Protein AF-A0A392ME37-F1 (afdb_monomer)

pLDDT: mean 72.3, std 19.97, range [30.05, 94.56]

Nearest PDB structures (foldseek):
  7mq9-assembly1_LR  TM=8.705E-01  e=2.240E-09  Homo sapiens
  7y5k-assembly1_B  TM=8.403E-01  e=1.908E-09  Homo sapiens
  8adl-assembly1_L  TM=7.642E-01  e=7.154E-07  Saccharomyces cerevisiae
  8adl-assembly1_N  TM=7.385E-01  e=1.097E-06  Saccharomyces cerevisiae
  8ove-assembly1_A7  TM=4.610E-01  e=9.533E-10  Trypanosoma brucei brucei

Sequence (223 aa):
YCAFTVLYFRVWKGAGLCTHILEGHSDGVTSVSVFNPEGVETVTVATASKDRTLRLWKINPEEATDHPARVRAYKILRGHKSSVQSVAAQTNGEMVCSGSWDCTINLWRINDTNAENDFVSKKRKVEGQVEDSQLEGEAFTTLVGHSQCVSSVIWPQRESIYSASWDHSIRKWDVENGKNVSDIVSQQITTIFFSIIEIVCYWSLEFVVKLSCDIILVGALLC

InterPro domains:
  IPR001680 WD40 repeat [PF00400] (17-57)
  IPR001680 WD40 repeat [PF00400] (75-108)
  IPR001680 WD40 repeat [PF00400] (141-174)
  IPR001680 WD40 repeat [PS50082] (22-67)
  IPR001680 WD40 repeat [PS50082] (77-118)
  IPR001680 WD40 repeat [PS50082] (143-183)
  IPR001680 WD40 repeat [SM00320] (15-58)
  IPR001680 WD40 repeat [SM00320] (70-109)
  IPR001680 WD40 repeat [SM00320] (136-174)
  IPR015943 WD40/YVTN repeat-like-containing domain superfamily [G3DSA:2.130.10.10] (8-197)
  IPR020472 PAC1/LIS1-like, WD-40 repeat [PR00320] (45-59)
  IPR020472 PAC1/LIS1-like, WD-40 repeat [PR00320] (96-110)
  IPR020472 PAC1/LIS1-like, WD-40 repeat [PR00320] (161-175)
  IPR036322 WD40-repeat-containing domain superfamily [SSF50978] (10-186)

Organism: NCBI:txid97028

Mean predicted aligned error: 11.92 Å

Radius of gyration: 18.53 Å; Cα contacts (8 Å, |Δi|>4): 520; chains: 1; bounding box: 38×54×47 Å

Structure (mmCIF, N/CA/C/O backbone):
data_AF-A0A392ME37-F1
#
_entry.id   AF-A0A392ME37-F1
#
loop_
_atom_site.group_PDB
_atom_site.id
_atom_site.type_symbol
_atom_site.label_atom_id
_atom_site.label_alt_id
_atom_site.label_comp_id
_atom_site.label_asym_id
_atom_site.label_entity_id
_atom_site.label_seq_id
_atom_site.pdbx_PDB_ins_code
_atom_site.Cartn_x
_atom_site.Cartn_y
_atom_site.Cartn_z
_atom_site.occupancy
_atom_site.B_iso_or_equiv
_atom_site.auth_seq_id
_atom_site.auth_comp_id
_atom_site.auth_asym_id
_atom_site.auth_atom_id
_atom_site.pdbx_PDB_model_num
ATOM 1 N N . TYR A 1 1 ? -17.266 10.646 -23.845 1.00 37.41 1 TYR A N 1
ATOM 2 C CA . TYR A 1 1 ? -16.166 9.922 -24.507 1.00 37.41 1 TYR A CA 1
ATOM 3 C C . TYR A 1 1 ? -14.987 10.863 -24.687 1.00 37.41 1 TYR A C 1
ATOM 5 O O . TYR A 1 1 ? -14.950 11.561 -25.685 1.00 37.41 1 TYR A O 1
ATOM 13 N N . CYS A 1 2 ? -14.097 10.961 -23.700 1.00 31.39 2 CYS A N 1
ATOM 14 C CA . CYS A 1 2 ? -12.704 11.389 -23.881 1.00 31.39 2 CYS A CA 1
ATOM 15 C C . CYS A 1 2 ? -12.026 11.411 -22.515 1.00 31.39 2 CYS A C 1
ATOM 17 O O . CYS A 1 2 ? -12.357 12.254 -21.692 1.00 31.39 2 CYS A O 1
ATOM 19 N N . ALA A 1 3 ? -11.132 10.454 -22.300 1.00 30.05 3 ALA A N 1
ATOM 20 C CA . ALA A 1 3 ? -9.857 10.596 -21.607 1.00 30.05 3 ALA A CA 1
ATOM 21 C C . ALA A 1 3 ? -9.385 9.169 -21.330 1.00 30.05 3 ALA A C 1
ATOM 23 O O . ALA A 1 3 ? -9.848 8.509 -20.404 1.00 30.05 3 ALA A O 1
ATOM 24 N N . PHE A 1 4 ? -8.480 8.666 -22.167 1.00 36.47 4 PHE A N 1
ATOM 25 C CA . PHE A 1 4 ? -7.553 7.644 -21.702 1.00 36.47 4 PHE A CA 1
ATOM 26 C C . PHE A 1 4 ? -6.661 8.342 -20.677 1.00 36.47 4 PHE A C 1
ATOM 28 O O . PHE A 1 4 ? -5.607 8.869 -21.024 1.00 36.47 4 PHE A O 1
ATOM 35 N N . THR A 1 5 ? -7.136 8.464 -19.440 1.00 43.94 5 THR A N 1
ATOM 36 C CA . THR A 1 5 ? -6.335 9.006 -18.349 1.00 43.94 5 THR A CA 1
ATOM 37 C C . THR A 1 5 ? -5.309 7.935 -18.020 1.00 43.94 5 THR A C 1
ATOM 39 O O . THR A 1 5 ? -5.577 7.007 -17.261 1.00 43.94 5 THR A O 1
ATOM 42 N N . VAL A 1 6 ? -4.155 7.983 -18.685 1.00 46.19 6 VAL A N 1
ATOM 43 C CA . VAL A 1 6 ? -3.046 7.098 -18.344 1.00 46.19 6 VAL A CA 1
ATOM 44 C C . VAL A 1 6 ? -2.489 7.615 -17.023 1.00 46.19 6 VAL A C 1
ATOM 46 O O . VAL A 1 6 ? -1.799 8.628 -16.972 1.00 46.19 6 VAL A O 1
ATOM 49 N N . LEU A 1 7 ? -2.872 6.951 -15.940 1.00 66.06 7 LEU A N 1
ATOM 50 C CA . LEU A 1 7 ? -2.465 7.270 -14.579 1.00 66.06 7 LEU A CA 1
ATOM 51 C C . LEU A 1 7 ? -1.138 6.572 -14.306 1.00 66.06 7 LEU A C 1
ATOM 53 O O . LEU A 1 7 ? -1.086 5.475 -13.748 1.00 66.06 7 LEU A O 1
ATOM 57 N N . TYR A 1 8 ? -0.068 7.177 -14.815 1.00 72.31 8 TYR A N 1
ATOM 58 C CA . TYR A 1 8 ? 1.292 6.697 -14.629 1.00 72.31 8 TYR A CA 1
ATOM 59 C C . TYR A 1 8 ? 2.004 7.449 -13.506 1.00 72.31 8 TYR A C 1
ATOM 61 O O . TYR A 1 8 ? 1.765 8.636 -13.279 1.00 72.31 8 TYR A O 1
ATOM 69 N N . PHE A 1 9 ? 2.942 6.777 -12.846 1.00 78.81 9 PHE A N 1
ATOM 70 C CA . PHE A 1 9 ? 3.915 7.433 -11.971 1.00 78.81 9 PHE A CA 1
ATOM 71 C C . PHE A 1 9 ? 5.243 7.571 -12.661 1.00 78.81 9 PHE A C 1
ATOM 73 O O . PHE A 1 9 ? 5.563 6.791 -13.557 1.00 78.81 9 PHE A O 1
ATOM 80 N N . ARG A 1 10 ? 6.041 8.520 -12.186 1.00 84.50 10 ARG A N 1
ATOM 81 C CA . ARG A 1 10 ? 7.401 8.708 -12.668 1.00 84.50 10 ARG A CA 1
ATOM 82 C C . ARG A 1 10 ? 8.377 8.670 -11.510 1.00 84.50 10 ARG A C 1
ATOM 84 O O . ARG A 1 10 ? 8.216 9.395 -10.529 1.00 84.50 10 ARG A O 1
ATOM 91 N N . VAL A 1 11 ? 9.398 7.839 -11.654 1.00 83.56 11 VAL A N 1
ATOM 92 C CA . VAL A 1 11 ? 10.591 7.870 -10.810 1.00 83.56 11 VAL A CA 1
ATOM 93 C C . VAL A 1 11 ? 11.614 8.759 -11.488 1.00 83.56 11 VAL A C 1
ATOM 95 O O . VAL A 1 11 ? 11.861 8.631 -12.689 1.00 83.56 11 VAL A O 1
ATOM 98 N N . TRP A 1 12 ? 12.211 9.646 -10.707 1.00 82.19 12 TRP A N 1
ATOM 99 C CA . TRP A 1 12 ? 13.207 10.599 -11.162 1.00 82.19 12 TRP A CA 1
ATOM 100 C C . TRP A 1 12 ? 14.496 10.430 -10.373 1.00 82.19 12 TRP A C 1
ATOM 102 O O . TRP A 1 12 ? 14.461 10.279 -9.152 1.00 82.19 12 TRP A O 1
ATOM 112 N N . LYS A 1 13 ? 15.624 10.495 -11.077 1.00 79.44 13 LYS A N 1
ATOM 113 C CA . LYS A 1 13 ? 16.975 10.572 -10.526 1.00 79.44 13 LYS A CA 1
ATOM 114 C C . LYS A 1 13 ? 17.544 11.963 -10.806 1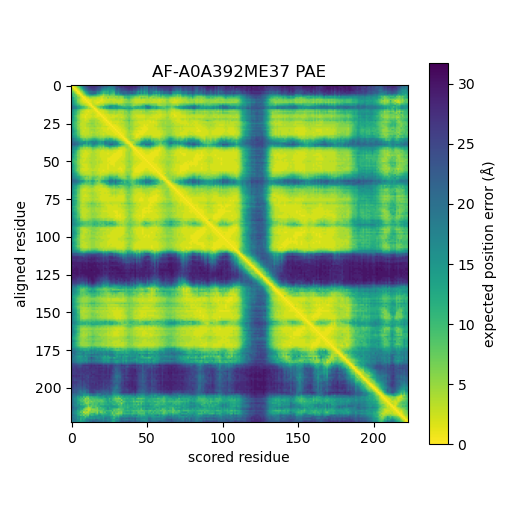.00 79.44 13 LYS A C 1
ATOM 116 O O . LYS A 1 13 ? 17.543 12.436 -11.945 1.00 79.44 13 LYS A O 1
ATOM 121 N N . GLY A 1 14 ? 18.024 12.629 -9.764 1.00 74.88 14 GLY A N 1
ATOM 122 C CA . GLY A 1 14 ? 18.433 14.026 -9.806 1.00 74.88 14 GLY A CA 1
ATOM 123 C C . GLY A 1 14 ? 17.311 14.957 -10.284 1.00 74.88 14 GLY A C 1
ATOM 124 O O . GLY A 1 14 ? 16.129 14.623 -10.254 1.00 74.88 14 GLY A O 1
ATOM 125 N N . ALA A 1 15 ? 17.693 16.141 -10.757 1.00 69.88 15 ALA A N 1
ATOM 126 C CA . ALA A 1 15 ? 16.760 17.205 -11.132 1.00 69.88 15 ALA A CA 1
ATOM 127 C C . ALA A 1 15 ? 16.126 17.056 -12.533 1.00 69.88 15 ALA A C 1
ATOM 129 O O . ALA A 1 15 ? 15.539 18.016 -13.027 1.00 69.88 15 ALA A O 1
ATOM 130 N N . GLY A 1 16 ? 16.242 15.904 -13.206 1.00 74.31 16 GLY A N 1
ATOM 131 C CA . GLY A 1 16 ? 15.712 15.819 -14.573 1.00 74.31 16 GLY A CA 1
ATOM 132 C C . GLY A 1 16 ? 15.740 14.479 -15.295 1.00 74.31 16 GLY A C 1
ATOM 133 O O . GLY A 1 16 ? 15.230 14.421 -16.411 1.00 74.31 16 GLY A O 1
ATOM 134 N N . LEU A 1 17 ? 16.282 13.404 -14.713 1.00 83.25 17 LEU A N 1
ATOM 135 C CA . LEU A 1 17 ? 16.289 12.105 -15.387 1.00 83.25 17 LEU A CA 1
ATOM 136 C C . LEU A 1 17 ? 15.107 11.258 -14.916 1.00 83.25 17 LEU A C 1
ATOM 138 O O . LEU A 1 17 ? 15.145 10.688 -13.828 1.00 83.25 17 LEU A O 1
ATOM 142 N N . CYS A 1 18 ? 14.056 11.160 -15.731 1.00 84.81 18 CYS A N 1
ATOM 143 C CA . CYS A 1 18 ? 12.990 10.190 -15.491 1.00 84.81 18 CYS A CA 1
ATOM 144 C C . CYS A 1 18 ? 13.511 8.789 -15.828 1.00 84.81 18 CYS A C 1
ATOM 146 O O . CYS A 1 18 ? 13.770 8.494 -16.992 1.00 84.81 18 CYS A O 1
ATOM 148 N N . THR A 1 19 ? 13.682 7.944 -14.811 1.00 85.12 19 THR A N 1
ATOM 149 C CA . THR A 1 19 ? 14.254 6.600 -14.970 1.00 85.12 19 THR A CA 1
ATOM 150 C C . THR A 1 19 ? 13.185 5.544 -15.197 1.00 85.12 19 THR A C 1
ATOM 152 O O . THR A 1 19 ? 13.391 4.635 -15.991 1.00 85.12 19 THR A O 1
ATOM 155 N N . HIS A 1 20 ? 12.029 5.667 -14.538 1.00 86.81 20 HIS A N 1
ATOM 156 C CA . HIS A 1 20 ? 10.963 4.671 -14.626 1.00 86.81 20 HIS A CA 1
ATOM 157 C C . HIS A 1 20 ? 9.588 5.317 -14.740 1.00 86.81 20 HIS A C 1
ATOM 159 O O . HIS A 1 20 ? 9.303 6.325 -14.091 1.00 86.81 20 HIS A O 1
ATOM 165 N N . ILE A 1 21 ? 8.718 4.682 -15.522 1.00 88.38 21 ILE A N 1
ATOM 166 C CA . ILE A 1 21 ? 7.294 4.982 -15.615 1.00 88.38 21 ILE A CA 1
ATOM 167 C C . ILE A 1 21 ? 6.520 3.766 -15.103 1.00 88.38 21 ILE A C 1
ATOM 169 O O . ILE A 1 21 ? 6.619 2.682 -15.671 1.00 88.38 21 ILE A O 1
ATOM 173 N N . LEU A 1 22 ? 5.745 3.935 -14.036 1.00 87.88 22 LEU A N 1
ATOM 174 C CA . LEU A 1 22 ? 4.932 2.861 -13.465 1.00 87.88 22 LEU A CA 1
ATOM 175 C C . LEU A 1 22 ? 3.519 2.989 -14.016 1.00 87.88 22 LEU A C 1
ATOM 177 O O . LEU A 1 22 ? 2.832 3.971 -13.736 1.00 87.88 22 LEU A O 1
ATOM 181 N N . GLU A 1 23 ? 3.081 1.999 -14.783 1.00 86.19 23 GLU A N 1
ATOM 182 C CA . GLU A 1 23 ? 1.770 2.000 -15.430 1.00 86.19 23 GLU A CA 1
ATOM 183 C C . GLU A 1 23 ? 0.923 0.820 -14.977 1.00 86.19 23 GLU A C 1
ATOM 185 O O . GLU A 1 23 ? 1.384 -0.322 -14.911 1.00 86.19 23 GLU A O 1
ATOM 190 N N . GLY A 1 24 ? -0.355 1.086 -14.701 1.00 84.69 24 GLY A N 1
ATOM 191 C CA . GLY A 1 24 ? -1.326 0.011 -14.542 1.00 84.69 24 GLY A CA 1
ATOM 192 C C . GLY A 1 24 ? -2.578 0.348 -13.747 1.00 84.69 24 GLY A C 1
ATOM 193 O O . GLY A 1 24 ? -3.585 -0.322 -13.968 1.00 84.69 24 GLY A O 1
ATOM 194 N N . HIS A 1 25 ? -2.549 1.333 -12.842 1.00 86.88 25 HIS A N 1
ATOM 195 C CA . HIS A 1 25 ? -3.764 1.748 -12.133 1.00 86.88 25 HIS A CA 1
ATOM 196 C C . HIS A 1 25 ? -4.816 2.263 -13.117 1.00 86.88 25 HIS A C 1
ATOM 198 O O . HIS A 1 25 ? -4.488 2.950 -14.084 1.00 86.88 25 HIS A O 1
ATOM 204 N N . SER A 1 26 ? -6.077 1.905 -12.877 1.00 87.75 26 SER A N 1
ATOM 205 C CA . SER A 1 26 ? -7.192 2.330 -13.732 1.00 87.75 26 SER A CA 1
ATOM 206 C C . SER A 1 26 ? -7.891 3.594 -13.231 1.00 87.75 26 SER A C 1
ATOM 208 O O . SER A 1 26 ? -8.814 4.064 -13.888 1.00 87.75 26 SER A O 1
ATOM 210 N N . ASP A 1 27 ? -7.485 4.119 -12.073 1.00 85.88 27 ASP A N 1
ATOM 211 C CA . ASP A 1 27 ? -8.019 5.346 -11.477 1.00 85.88 27 ASP A CA 1
ATOM 212 C C . ASP A 1 27 ? -6.953 6.063 -10.613 1.00 85.88 27 ASP A C 1
ATOM 214 O O . ASP A 1 27 ? -5.869 5.522 -10.359 1.00 85.88 27 ASP A O 1
ATOM 218 N N . GLY A 1 28 ? -7.244 7.301 -10.210 1.00 79.50 28 GLY A N 1
ATOM 219 C CA . GLY A 1 28 ? -6.361 8.214 -9.493 1.00 79.50 28 GLY A CA 1
ATOM 220 C C . GLY A 1 28 ? -5.669 7.567 -8.303 1.00 79.5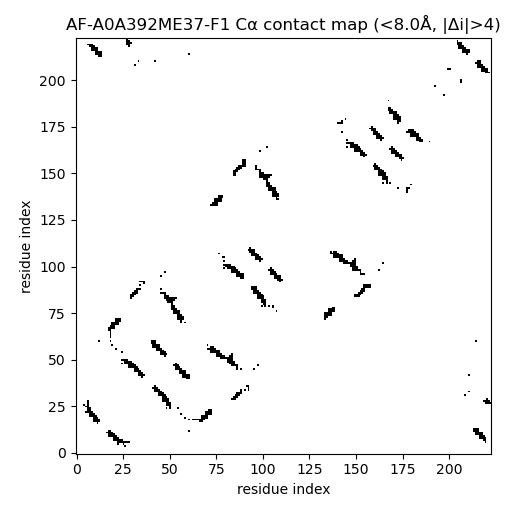0 28 GLY A C 1
ATOM 221 O O . GLY A 1 28 ? -6.273 6.819 -7.534 1.00 79.50 28 GLY A O 1
ATOM 222 N N . VAL A 1 29 ? -4.386 7.862 -8.142 1.00 83.12 29 VAL A N 1
ATOM 223 C CA . VAL A 1 29 ? -3.587 7.306 -7.052 1.00 83.12 29 VAL A CA 1
ATOM 224 C C . VAL A 1 29 ? -3.657 8.281 -5.899 1.00 83.12 29 VAL A C 1
ATOM 226 O O . VAL A 1 29 ? -3.463 9.476 -6.089 1.00 83.12 29 VAL A O 1
ATOM 229 N N . THR A 1 30 ? -3.950 7.775 -4.713 1.00 80.56 30 THR A N 1
ATOM 230 C CA . THR A 1 30 ? -4.229 8.595 -3.535 1.00 80.56 30 THR A CA 1
ATOM 231 C C . THR A 1 30 ? -3.069 8.615 -2.550 1.00 80.56 30 THR A C 1
ATOM 233 O O . THR A 1 30 ? -2.939 9.560 -1.780 1.00 80.56 30 THR A O 1
ATOM 236 N N . SER A 1 31 ? -2.232 7.575 -2.539 1.00 82.56 31 SER A N 1
ATOM 237 C CA . SER A 1 31 ? -1.134 7.452 -1.584 1.00 82.56 31 SER A CA 1
ATOM 238 C C . SER A 1 31 ? -0.047 6.514 -2.095 1.00 82.56 31 SER A C 1
ATOM 240 O O . SER A 1 31 ? -0.303 5.594 -2.879 1.00 82.56 31 SER A O 1
ATOM 242 N N . VAL A 1 32 ? 1.176 6.753 -1.629 1.00 86.38 32 VAL A N 1
ATOM 243 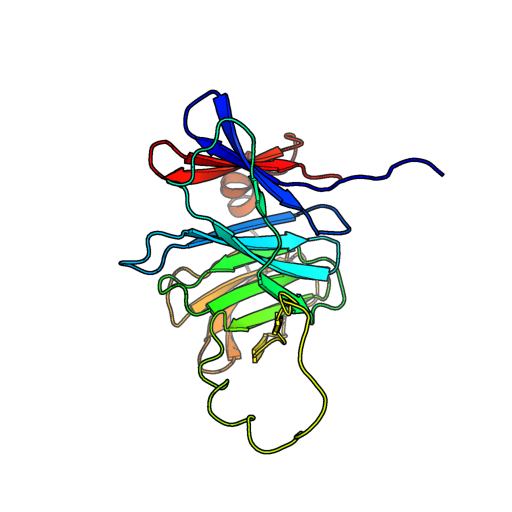C CA . VAL A 1 32 ? 2.334 5.918 -1.912 1.00 86.38 32 VAL A CA 1
ATOM 244 C C . VAL A 1 32 ? 3.149 5.685 -0.648 1.00 86.38 32 VAL A C 1
ATOM 246 O O . VAL A 1 32 ? 3.299 6.576 0.187 1.00 86.38 32 VAL A O 1
ATOM 249 N N . SER A 1 33 ? 3.709 4.489 -0.532 1.00 86.25 33 SER A N 1
ATOM 250 C CA . SER A 1 33 ? 4.669 4.125 0.498 1.00 86.25 33 SER A CA 1
ATOM 251 C C . SER A 1 33 ? 5.864 3.443 -0.148 1.00 86.25 33 SER A C 1
ATOM 253 O O . SER A 1 33 ? 5.734 2.731 -1.143 1.00 86.25 33 SER A O 1
ATOM 255 N N . VAL A 1 34 ? 7.044 3.702 0.395 1.00 84.50 34 VAL A N 1
ATOM 256 C CA . VAL A 1 34 ? 8.317 3.256 -0.159 1.00 84.50 34 VAL A CA 1
ATOM 257 C C . VAL A 1 34 ? 9.076 2.590 0.963 1.00 84.50 34 VAL A C 1
ATOM 259 O O . VAL A 1 34 ? 9.194 3.151 2.051 1.00 84.50 34 VAL A O 1
ATOM 262 N N . PHE A 1 35 ? 9.594 1.404 0.692 1.00 83.19 35 PHE A N 1
ATOM 263 C CA . PHE A 1 35 ? 10.396 0.666 1.645 1.00 83.19 35 PHE A CA 1
ATOM 264 C C . PHE A 1 35 ? 11.456 -0.133 0.899 1.00 83.19 35 PHE A C 1
ATOM 266 O O . PHE A 1 35 ? 11.244 -0.636 -0.207 1.00 83.19 35 PHE A O 1
ATOM 273 N N . ASN A 1 36 ? 12.621 -0.225 1.521 1.00 77.25 36 ASN A N 1
ATOM 274 C CA . ASN A 1 36 ? 13.705 -1.051 1.037 1.00 77.25 36 ASN A CA 1
ATOM 275 C C . ASN A 1 36 ? 14.051 -2.060 2.135 1.00 77.25 36 ASN A C 1
ATOM 277 O O . ASN A 1 36 ? 14.462 -1.626 3.214 1.00 77.25 36 ASN A O 1
ATOM 281 N N . PRO A 1 37 ? 13.857 -3.370 1.919 1.00 66.62 37 PRO A N 1
ATOM 282 C CA . PRO A 1 37 ? 14.435 -4.365 2.808 1.00 66.62 37 PRO A CA 1
ATOM 283 C C . PRO A 1 37 ? 15.964 -4.225 2.774 1.00 66.62 37 PRO A C 1
ATOM 285 O O . PRO 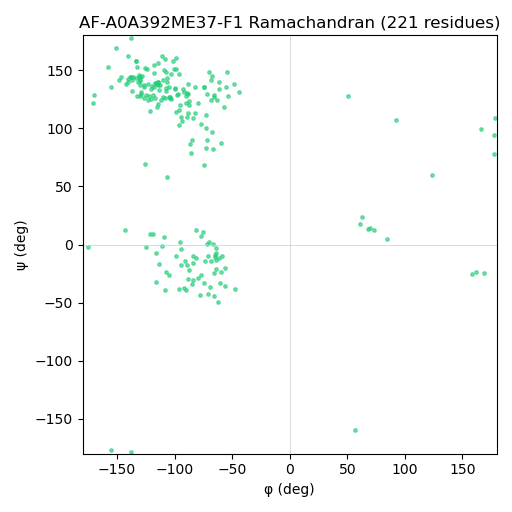A 1 37 ? 16.550 -4.095 1.699 1.00 66.62 37 PRO A O 1
ATOM 288 N N . GLU A 1 38 ? 16.625 -4.227 3.934 1.00 59.72 38 GLU A N 1
ATOM 289 C CA . GLU A 1 38 ? 18.084 -4.071 3.978 1.00 59.72 38 GLU A CA 1
ATOM 290 C C . GLU A 1 38 ? 18.803 -5.119 3.112 1.00 59.72 38 GLU A C 1
ATOM 292 O O . GLU A 1 38 ? 18.472 -6.305 3.143 1.00 59.72 38 GLU A O 1
ATOM 297 N N . GLY A 1 39 ? 19.800 -4.673 2.340 1.00 60.00 39 GLY A N 1
ATOM 298 C CA . GLY A 1 39 ? 20.620 -5.540 1.487 1.00 60.00 39 GLY A CA 1
ATOM 299 C C . GLY A 1 39 ? 20.036 -5.850 0.105 1.00 60.00 39 GLY A C 1
ATOM 300 O O . GLY A 1 39 ? 20.638 -6.628 -0.632 1.00 60.00 39 GLY A O 1
ATOM 301 N N . VAL A 1 40 ? 18.899 -5.252 -0.267 1.00 67.25 40 VAL A N 1
ATOM 302 C CA . VAL A 1 40 ? 18.297 -5.405 -1.597 1.00 67.25 40 VAL A CA 1
ATOM 303 C C . VAL A 1 40 ? 18.558 -4.146 -2.435 1.00 67.25 40 VAL A C 1
ATOM 305 O O . VAL A 1 40 ? 18.247 -3.029 -2.026 1.00 67.25 40 VAL A O 1
ATOM 308 N N . GLU A 1 41 ? 19.136 -4.325 -3.626 1.00 70.50 41 GLU A N 1
ATOM 309 C CA . GLU A 1 41 ? 19.397 -3.228 -4.580 1.00 70.50 41 GLU A CA 1
ATOM 310 C C . GLU A 1 41 ? 18.094 -2.610 -5.124 1.00 70.50 41 GLU A C 1
ATOM 312 O O . GLU A 1 41 ? 18.050 -1.445 -5.512 1.00 70.50 41 GLU A O 1
ATOM 317 N N . THR A 1 42 ? 16.999 -3.375 -5.118 1.00 78.19 42 THR A N 1
ATOM 318 C CA . THR A 1 42 ? 15.682 -2.928 -5.578 1.00 78.19 42 THR A CA 1
ATOM 319 C C . THR A 1 42 ? 14.855 -2.296 -4.464 1.00 78.19 42 THR A C 1
ATOM 321 O O . THR A 1 42 ? 14.595 -2.921 -3.438 1.00 78.19 42 THR A O 1
ATOM 324 N N . VAL A 1 43 ? 14.304 -1.117 -4.733 1.00 84.81 43 VAL A N 1
ATOM 325 C CA . VAL A 1 43 ? 13.320 -0.452 -3.877 1.00 84.81 43 VAL A CA 1
ATOM 326 C C . VAL A 1 43 ? 11.932 -1.015 -4.165 1.00 84.81 43 VAL A C 1
ATOM 328 O O . VAL A 1 43 ? 11.538 -1.153 -5.327 1.00 84.81 43 VAL A O 1
ATOM 331 N N . THR A 1 44 ? 11.165 -1.307 -3.112 1.00 88.06 44 THR A N 1
ATOM 332 C CA . THR A 1 44 ? 9.753 -1.667 -3.258 1.00 88.06 44 THR A CA 1
ATOM 333 C C . THR A 1 44 ? 8.873 -0.449 -3.014 1.00 88.06 44 THR A C 1
ATOM 335 O O . THR A 1 44 ? 8.995 0.256 -2.012 1.00 88.06 44 THR A O 1
ATOM 338 N N . VAL A 1 45 ? 7.962 -0.202 -3.949 1.00 88.88 45 VAL A N 1
ATOM 339 C CA . VAL A 1 45 ? 6.966 0.865 -3.861 1.00 88.88 45 VAL A CA 1
ATOM 340 C C . VAL A 1 45 ? 5.591 0.224 -3.747 1.00 88.88 45 VAL A C 1
ATOM 342 O O . VAL A 1 45 ? 5.270 -0.687 -4.506 1.00 88.88 45 VAL A O 1
ATOM 345 N N . ALA A 1 46 ? 4.777 0.702 -2.813 1.00 90.19 46 ALA A N 1
ATOM 346 C CA . ALA A 1 46 ? 3.371 0.356 -2.678 1.00 90.19 46 ALA A CA 1
ATOM 347 C C . ALA A 1 46 ? 2.513 1.577 -3.004 1.00 90.19 46 ALA A C 1
ATOM 349 O O . ALA A 1 46 ? 2.672 2.626 -2.388 1.00 90.19 46 ALA A O 1
ATOM 350 N N . THR A 1 47 ? 1.593 1.445 -3.953 1.00 89.56 47 THR A N 1
ATOM 351 C CA . THR A 1 47 ? 0.680 2.519 -4.363 1.00 89.56 47 THR A CA 1
ATOM 352 C C . THR A 1 47 ? -0.759 2.135 -4.054 1.00 89.56 47 THR A C 1
ATOM 354 O O . THR A 1 47 ? -1.150 0.990 -4.272 1.00 89.56 47 THR A O 1
ATOM 357 N N . ALA A 1 48 ? -1.549 3.089 -3.565 1.00 89.94 48 ALA A N 1
ATOM 358 C CA . ALA A 1 48 ? -2.979 2.948 -3.293 1.00 89.94 48 ALA A CA 1
ATOM 359 C C . ALA A 1 48 ? -3.795 3.819 -4.250 1.00 89.94 48 ALA A C 1
ATOM 361 O O . ALA A 1 48 ? -3.432 4.968 -4.495 1.00 89.94 48 ALA A O 1
ATOM 362 N N . SER A 1 49 ? -4.897 3.290 -4.782 1.00 89.69 49 SER A N 1
ATOM 363 C CA . SER A 1 49 ? -5.687 3.978 -5.804 1.00 89.69 49 SER A CA 1
ATOM 364 C C . SER A 1 49 ? -7.193 3.955 -5.537 1.00 89.69 49 SER A C 1
ATOM 366 O O . SER A 1 49 ? -7.749 3.073 -4.869 1.00 89.69 49 SER A O 1
ATOM 368 N N . LYS A 1 50 ? -7.872 4.931 -6.148 1.00 88.88 50 LYS A N 1
ATOM 369 C CA . LYS A 1 50 ? -9.323 4.975 -6.335 1.00 88.88 50 LYS A CA 1
ATOM 370 C C . LYS A 1 50 ? -9.869 3.746 -7.066 1.00 88.88 50 LYS A C 1
ATOM 372 O O . LYS A 1 50 ? -11.027 3.396 -6.851 1.00 88.88 50 LYS A O 1
ATOM 377 N N . ASP A 1 51 ? -9.028 3.006 -7.796 1.00 90.62 51 ASP A N 1
ATOM 378 C CA . ASP A 1 51 ? -9.404 1.752 -8.461 1.00 90.62 51 ASP A CA 1
ATOM 379 C C . ASP A 1 51 ? -9.666 0.580 -7.499 1.00 90.62 51 ASP A C 1
ATOM 381 O O . ASP A 1 51 ? -10.030 -0.515 -7.940 1.00 90.62 51 ASP A O 1
ATOM 385 N N . ARG A 1 52 ? -9.564 0.838 -6.184 1.00 93.31 52 ARG A N 1
ATOM 386 C CA . ARG A 1 52 ? -9.815 -0.099 -5.076 1.00 93.31 52 ARG A CA 1
ATOM 387 C C . ARG A 1 52 ? -8.724 -1.155 -4.917 1.00 93.31 52 ARG A C 1
ATOM 389 O O . ARG A 1 52 ? -8.908 -2.133 -4.193 1.00 93.31 52 ARG A O 1
ATOM 396 N N . THR A 1 53 ? -7.591 -0.969 -5.588 1.00 92.88 53 THR A N 1
ATOM 397 C CA . THR A 1 53 ? -6.436 -1.857 -5.494 1.00 92.88 53 THR A CA 1
ATOM 398 C C . THR A 1 53 ? -5.250 -1.152 -4.864 1.00 92.88 53 THR A C 1
ATOM 400 O O . THR A 1 53 ? -5.114 0.076 -4.913 1.00 92.88 53 THR A O 1
ATOM 403 N N . LEU A 1 54 ? -4.361 -1.964 -4.300 1.00 94.06 54 LEU A N 1
ATOM 404 C CA . LEU A 1 54 ? -2.985 -1.556 -4.098 1.00 94.06 54 LEU A CA 1
ATOM 405 C C . LEU A 1 54 ? -2.094 -2.291 -5.084 1.00 94.06 54 LEU A C 1
ATOM 407 O O . LEU A 1 54 ? -2.373 -3.427 -5.467 1.00 94.06 54 LEU A O 1
ATOM 411 N N . ARG A 1 55 ? -1.011 -1.651 -5.504 1.00 92.38 55 ARG A N 1
ATOM 412 C CA . ARG A 1 55 ? -0.034 -2.259 -6.406 1.00 92.38 55 ARG A CA 1
ATOM 413 C C . ARG A 1 55 ? 1.353 -2.156 -5.821 1.00 92.38 55 ARG A C 1
ATOM 415 O O . ARG A 1 55 ? 1.721 -1.118 -5.276 1.00 92.38 55 ARG A O 1
ATOM 422 N N . LEU A 1 56 ? 2.099 -3.247 -5.945 1.00 91.81 56 LEU A N 1
ATOM 423 C CA . LEU A 1 56 ? 3.484 -3.325 -5.521 1.00 91.81 56 LEU A CA 1
ATOM 424 C C . LEU A 1 56 ? 4.396 -3.351 -6.744 1.00 91.81 56 LEU A C 1
ATOM 426 O O . LEU A 1 56 ? 4.170 -4.094 -7.704 1.00 91.81 56 LEU A O 1
ATOM 430 N N . TRP A 1 57 ? 5.449 -2.549 -6.678 1.00 90.31 57 TRP A N 1
ATOM 431 C CA . TRP A 1 57 ? 6.416 -2.342 -7.748 1.00 90.31 57 TRP A CA 1
ATOM 432 C C . TRP A 1 57 ? 7.808 -2.598 -7.188 1.00 90.31 57 TRP A C 1
ATOM 434 O O . TRP A 1 57 ? 8.115 -2.129 -6.094 1.00 90.31 57 TRP A O 1
ATOM 444 N N . LYS A 1 58 ? 8.641 -3.333 -7.924 1.00 87.88 58 LYS A N 1
ATOM 445 C CA . LYS A 1 58 ? 10.077 -3.433 -7.649 1.00 87.88 58 LYS A CA 1
ATOM 446 C C . LYS A 1 58 ? 10.792 -2.569 -8.667 1.00 87.88 58 LYS A C 1
ATOM 448 O O . LYS A 1 58 ? 10.525 -2.689 -9.859 1.00 87.88 58 LYS A O 1
ATOM 453 N N . ILE A 1 59 ? 11.641 -1.676 -8.186 1.00 85.38 59 ILE A N 1
ATOM 454 C CA . ILE A 1 59 ? 12.328 -0.687 -9.010 1.00 85.38 59 ILE A CA 1
ATOM 455 C C . ILE A 1 59 ? 13.802 -0.765 -8.666 1.00 85.38 59 ILE A C 1
ATOM 457 O O . ILE A 1 59 ? 14.150 -0.668 -7.489 1.00 85.38 59 ILE A O 1
ATOM 461 N N . ASN A 1 60 ? 14.660 -0.916 -9.669 1.00 84.06 60 ASN A N 1
ATOM 462 C CA . ASN A 1 60 ? 16.090 -0.760 -9.467 1.00 84.06 60 ASN A CA 1
ATOM 463 C C . ASN A 1 60 ? 16.488 0.693 -9.791 1.00 84.06 60 ASN A C 1
ATOM 465 O O . ASN A 1 60 ? 16.499 1.079 -10.957 1.00 84.06 60 ASN A O 1
ATOM 469 N N . PRO A 1 61 ? 16.796 1.534 -8.790 1.00 70.50 61 PRO A N 1
ATOM 470 C CA . PRO A 1 61 ? 17.182 2.924 -9.026 1.00 70.50 61 PRO A CA 1
ATOM 471 C C . PRO A 1 61 ? 18.491 3.088 -9.817 1.00 70.50 61 PRO A C 1
ATOM 473 O O . PRO A 1 61 ? 18.739 4.165 -10.373 1.00 70.50 61 PRO A O 1
ATOM 476 N N . GLU A 1 62 ? 19.342 2.060 -9.842 1.00 71.81 62 GLU A N 1
ATOM 477 C CA . GLU A 1 62 ? 20.613 2.074 -10.571 1.00 71.81 62 GLU A CA 1
ATOM 478 C C . GLU A 1 62 ? 20.464 1.712 -12.047 1.00 71.81 62 GLU A C 1
ATOM 480 O O . GLU A 1 62 ? 21.335 2.059 -12.846 1.00 71.81 62 GLU A O 1
ATOM 485 N N . GLU A 1 63 ? 19.331 1.121 -12.432 1.00 70.94 63 GLU A N 1
ATOM 486 C CA . GLU A 1 63 ? 18.964 0.847 -13.819 1.00 70.94 63 GLU A CA 1
ATOM 487 C C . GLU A 1 63 ? 18.549 2.158 -14.513 1.00 70.94 63 GLU A C 1
ATOM 489 O O . GLU A 1 63 ? 17.387 2.441 -14.798 1.00 70.94 63 GLU A O 1
ATOM 494 N N . ALA A 1 64 ? 19.528 3.039 -14.712 1.00 63.81 64 ALA A N 1
ATOM 495 C CA . ALA A 1 64 ? 19.369 4.280 -15.445 1.00 63.81 64 ALA A CA 1
ATOM 496 C C . ALA A 1 64 ? 19.659 4.011 -16.923 1.00 63.81 64 ALA A C 1
ATOM 498 O O . ALA A 1 64 ? 20.801 3.780 -17.315 1.00 63.81 64 ALA A O 1
ATOM 499 N N . THR A 1 65 ? 18.614 4.054 -17.742 1.00 64.25 65 THR A N 1
ATOM 500 C CA . THR A 1 65 ? 18.724 4.057 -19.203 1.00 64.25 65 THR A CA 1
ATOM 501 C C . THR A 1 65 ? 18.370 5.447 -19.741 1.00 64.25 65 THR A C 1
ATOM 503 O O . THR A 1 65 ? 17.716 6.236 -19.058 1.00 64.25 65 THR A O 1
ATOM 506 N N . ASP A 1 66 ? 18.803 5.767 -20.965 1.00 68.06 66 ASP A N 1
ATOM 507 C CA . ASP A 1 66 ? 18.512 7.055 -21.632 1.00 68.06 66 ASP A CA 1
ATOM 508 C C . ASP A 1 66 ? 17.005 7.304 -21.860 1.00 68.06 66 ASP A C 1
ATOM 510 O O . ASP A 1 66 ? 16.581 8.413 -22.200 1.00 68.06 66 ASP A O 1
ATOM 514 N N . HIS A 1 67 ? 16.171 6.279 -21.669 1.00 78.38 67 HIS A N 1
ATOM 515 C CA . HIS A 1 67 ? 14.722 6.347 -21.791 1.00 78.38 67 HIS A CA 1
ATOM 516 C C . HIS A 1 67 ? 14.052 5.745 -20.557 1.00 78.38 67 HIS A C 1
ATOM 518 O O . HIS A 1 67 ? 14.532 4.743 -20.041 1.00 78.38 67 HIS A O 1
ATOM 524 N N . PRO A 1 68 ? 12.919 6.297 -20.095 1.00 82.12 68 PRO A N 1
ATOM 525 C CA . PRO A 1 68 ? 12.254 5.769 -18.918 1.00 82.12 68 PRO A CA 1
ATOM 526 C C . PRO A 1 68 ? 11.766 4.333 -19.148 1.00 82.12 68 PRO A C 1
ATOM 528 O O . PRO A 1 68 ? 10.974 4.070 -20.059 1.00 82.12 68 PRO A O 1
ATOM 531 N N . ALA A 1 69 ? 12.188 3.414 -18.283 1.00 85.62 69 ALA A N 1
ATOM 532 C CA . ALA A 1 69 ? 11.736 2.032 -18.301 1.00 85.62 69 ALA A CA 1
ATOM 533 C C . ALA A 1 69 ? 10.283 1.938 -17.818 1.00 85.62 69 ALA A C 1
ATOM 535 O O . ALA A 1 69 ? 9.918 2.461 -16.762 1.00 85.62 69 ALA A O 1
ATOM 536 N N . ARG A 1 70 ? 9.426 1.259 -18.584 1.00 85.81 70 ARG A N 1
ATOM 537 C CA . ARG A 1 70 ? 8.042 1.002 -18.173 1.00 85.81 70 ARG A CA 1
ATOM 538 C C . ARG A 1 70 ? 7.987 -0.200 -17.242 1.00 85.81 70 ARG A C 1
ATOM 540 O O . ARG A 1 70 ? 8.210 -1.328 -17.672 1.00 85.81 70 ARG A O 1
ATOM 547 N N . VAL A 1 71 ? 7.642 0.046 -15.984 1.00 86.94 71 VAL A N 1
ATOM 548 C CA . VAL A 1 71 ? 7.540 -0.979 -14.943 1.00 86.94 71 VAL A CA 1
ATOM 549 C C . VAL A 1 71 ? 6.082 -1.367 -14.762 1.00 86.94 71 VAL A C 1
ATOM 551 O O . VAL A 1 71 ? 5.200 -0.508 -14.674 1.00 86.94 71 VAL A O 1
ATOM 554 N N . ARG A 1 72 ? 5.827 -2.674 -14.681 1.00 86.94 72 ARG A N 1
ATOM 555 C CA . ARG A 1 72 ? 4.527 -3.227 -14.291 1.00 86.94 72 ARG A CA 1
ATOM 556 C C . ARG A 1 72 ? 4.559 -3.668 -12.835 1.00 86.94 72 ARG A C 1
ATOM 558 O O . ARG A 1 72 ? 5.599 -4.055 -12.309 1.00 86.94 72 ARG A O 1
ATOM 565 N N . ALA A 1 73 ? 3.402 -3.613 -12.187 1.00 89.69 73 ALA A N 1
ATOM 566 C CA . ALA A 1 73 ? 3.266 -4.093 -10.821 1.00 89.69 73 ALA A CA 1
ATOM 567 C C . ALA A 1 73 ? 3.472 -5.610 -10.792 1.00 89.69 73 ALA A C 1
ATOM 569 O O . ALA A 1 73 ? 2.781 -6.329 -11.517 1.00 89.69 73 ALA A O 1
ATOM 570 N N . TYR A 1 74 ? 4.375 -6.092 -9.938 1.00 89.62 74 TYR A N 1
ATOM 571 C CA . TYR A 1 74 ? 4.609 -7.532 -9.783 1.00 89.62 74 TYR A CA 1
ATOM 572 C C . TYR A 1 74 ? 3.505 -8.197 -8.953 1.00 89.62 74 TYR A C 1
ATOM 574 O O . TYR A 1 74 ? 3.242 -9.387 -9.118 1.00 89.62 74 TYR A O 1
ATOM 582 N N . LYS A 1 75 ? 2.843 -7.424 -8.078 1.00 90.12 75 LYS A N 1
ATOM 583 C CA . LYS A 1 75 ? 1.720 -7.882 -7.258 1.00 90.12 75 LYS A CA 1
ATOM 584 C C . LYS A 1 75 ? 0.603 -6.840 -7.229 1.00 90.12 75 LYS A C 1
ATOM 586 O O . LYS A 1 75 ? 0.864 -5.656 -7.001 1.00 90.12 75 LYS A O 1
ATOM 591 N N . ILE A 1 76 ? -0.636 -7.279 -7.447 1.00 92.88 76 ILE A N 1
ATOM 592 C CA . ILE A 1 76 ? -1.852 -6.480 -7.254 1.00 92.88 76 ILE A CA 1
ATOM 593 C C . ILE A 1 76 ? -2.579 -7.009 -6.024 1.00 92.88 76 ILE A C 1
ATOM 595 O O . ILE A 1 76 ? -2.906 -8.186 -5.933 1.00 92.88 76 ILE A O 1
ATOM 599 N N . LEU A 1 77 ? -2.865 -6.125 -5.083 1.00 93.31 77 LEU A N 1
ATOM 600 C CA . LEU A 1 77 ? -3.586 -6.427 -3.859 1.00 93.31 77 LEU A CA 1
ATOM 601 C C . LEU A 1 77 ? -5.048 -6.012 -4.029 1.00 93.31 77 LEU A C 1
ATOM 603 O O . LEU A 1 77 ? -5.357 -4.826 -4.196 1.00 93.31 77 LEU A O 1
ATOM 607 N N . ARG A 1 78 ? -5.945 -7.000 -4.021 1.00 92.19 78 ARG A N 1
ATOM 608 C CA . ARG A 1 78 ? -7.391 -6.815 -4.196 1.00 92.19 78 ARG A CA 1
ATOM 609 C C . ARG A 1 78 ? -8.115 -7.212 -2.917 1.00 92.19 78 ARG A C 1
ATOM 611 O O . ARG A 1 78 ? -7.786 -8.213 -2.294 1.00 92.19 78 ARG A O 1
ATOM 618 N N . GLY A 1 79 ? -9.115 -6.430 -2.520 1.00 88.94 79 GLY A N 1
ATOM 619 C CA . GLY A 1 79 ? -9.928 -6.761 -1.343 1.00 88.94 79 GLY A CA 1
ATOM 620 C C . GLY A 1 79 ? -10.715 -5.592 -0.765 1.00 88.94 79 GLY A C 1
ATOM 621 O O . GLY A 1 79 ? -11.752 -5.813 -0.144 1.00 88.94 79 GLY A O 1
ATOM 622 N N . HIS A 1 80 ? -10.285 -4.351 -1.006 1.00 93.31 80 HIS A N 1
ATOM 623 C CA . HIS A 1 80 ? -11.096 -3.189 -0.655 1.00 93.31 80 HIS A CA 1
ATOM 624 C C . HIS A 1 80 ? -12.344 -3.095 -1.537 1.00 93.31 80 HIS A C 1
ATOM 626 O O . HIS A 1 80 ? -12.322 -3.378 -2.737 1.00 93.31 80 HIS A O 1
ATOM 632 N N . LYS A 1 81 ? -13.460 -2.692 -0.927 1.00 94.50 81 LYS A N 1
ATOM 633 C CA . LYS A 1 81 ? -14.758 -2.553 -1.609 1.00 94.50 81 LYS A CA 1
ATOM 634 C C . LYS A 1 81 ? -14.949 -1.163 -2.213 1.00 94.50 81 LYS A C 1
ATOM 636 O O . LYS A 1 81 ? -15.794 -0.994 -3.092 1.00 94.50 81 LYS A O 1
ATOM 641 N N . SER A 1 82 ? -14.151 -0.195 -1.769 1.00 94.06 82 SER A N 1
ATOM 64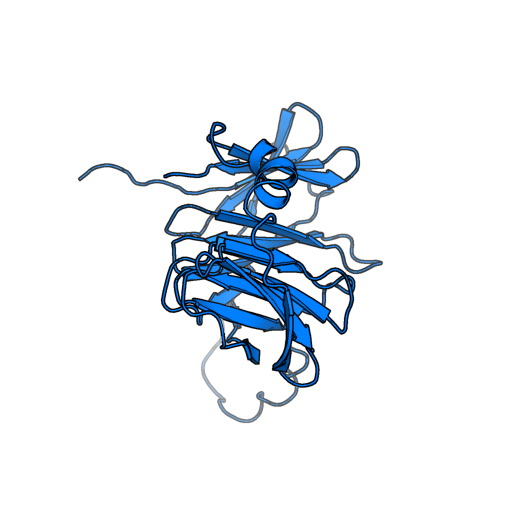2 C CA . SER A 1 82 ? -14.171 1.198 -2.214 1.00 94.06 82 SER A CA 1
ATOM 643 C C . SER A 1 82 ? -12.749 1.740 -2.396 1.00 94.06 82 SER A C 1
ATOM 645 O O . SER A 1 82 ? -11.780 0.989 -2.282 1.00 94.06 82 SER A O 1
ATOM 647 N N . SER A 1 83 ? -12.632 3.015 -2.775 1.00 88.19 83 SER A N 1
ATOM 648 C CA . SER A 1 83 ? -11.352 3.676 -3.038 1.00 88.19 83 SER A CA 1
ATOM 649 C C . SER A 1 83 ? -10.414 3.522 -1.845 1.00 88.19 83 SER A C 1
ATOM 651 O O . SER A 1 83 ? -10.758 3.886 -0.719 1.00 88.19 83 SER A O 1
ATOM 653 N N . VAL A 1 84 ? -9.202 3.046 -2.121 1.00 91.69 84 VAL A N 1
ATOM 654 C CA . VAL A 1 84 ? -8.119 3.076 -1.143 1.00 91.69 84 VAL A CA 1
ATOM 655 C C . VAL A 1 84 ? -7.636 4.515 -1.059 1.00 91.69 84 VAL A C 1
ATOM 657 O O . VAL A 1 84 ? -7.518 5.171 -2.090 1.00 91.69 84 VAL A O 1
ATOM 660 N N . GLN A 1 85 ? -7.421 5.019 0.151 1.00 84.81 85 GLN A N 1
ATOM 661 C CA . GLN A 1 85 ? -7.005 6.400 0.397 1.00 84.81 85 GLN A CA 1
ATOM 662 C C . GLN A 1 85 ? -5.562 6.484 0.853 1.00 84.81 85 GLN A C 1
ATOM 664 O O . GLN A 1 85 ? -4.834 7.362 0.405 1.00 84.81 85 GLN A O 1
ATOM 669 N N . SER A 1 86 ? -5.130 5.547 1.691 1.00 85.94 86 SER A N 1
ATOM 670 C CA . SER A 1 86 ? -3.823 5.606 2.332 1.00 85.94 86 SER A CA 1
ATOM 671 C C . SER A 1 86 ? -3.163 4.236 2.353 1.00 85.94 86 SER A C 1
ATOM 673 O O . SER A 1 86 ? -3.846 3.222 2.505 1.00 85.94 86 SER A O 1
ATOM 675 N N . VAL A 1 87 ? -1.841 4.213 2.195 1.00 90.75 87 VAL A N 1
ATOM 676 C CA . VAL A 1 87 ? -1.002 3.023 2.347 1.00 90.75 87 VAL A CA 1
ATOM 677 C C . VAL A 1 87 ? 0.199 3.342 3.229 1.00 90.75 87 VAL A C 1
ATOM 679 O O . VAL A 1 87 ? 0.815 4.397 3.093 1.00 90.75 87 VAL A O 1
ATOM 682 N N . ALA A 1 88 ? 0.561 2.407 4.104 1.00 89.81 88 ALA A N 1
ATOM 683 C CA . ALA A 1 88 ? 1.783 2.468 4.893 1.00 89.81 88 ALA A CA 1
ATOM 684 C C . ALA A 1 88 ? 2.472 1.101 4.929 1.00 89.81 88 ALA A C 1
ATOM 686 O O . ALA A 1 88 ? 1.818 0.062 5.010 1.00 89.81 88 ALA A O 1
ATOM 687 N N . ALA A 1 89 ? 3.800 1.101 4.871 1.00 88.38 89 ALA A N 1
ATOM 688 C CA . ALA A 1 89 ? 4.613 -0.099 4.999 1.00 88.38 89 ALA A CA 1
ATOM 689 C C . ALA A 1 89 ? 5.107 -0.286 6.434 1.00 88.38 89 ALA A C 1
ATOM 691 O O . ALA A 1 89 ? 5.400 0.682 7.137 1.00 88.38 89 ALA A O 1
ATOM 692 N N . GLN A 1 90 ? 5.232 -1.544 6.845 1.00 87.94 90 GLN A N 1
ATOM 693 C CA . GLN A 1 90 ? 5.932 -1.912 8.065 1.00 87.94 90 GLN A CA 1
ATOM 694 C C . GLN A 1 90 ? 7.442 -1.685 7.878 1.00 87.94 90 GLN A C 1
ATOM 696 O O . GLN A 1 90 ? 7.983 -1.862 6.787 1.00 87.94 90 GLN A O 1
ATOM 701 N N . THR A 1 91 ? 8.148 -1.330 8.952 1.00 78.50 91 THR A N 1
ATOM 702 C CA . THR A 1 91 ? 9.586 -0.992 8.920 1.00 78.50 91 THR A CA 1
ATOM 703 C C . THR A 1 91 ? 10.502 -2.109 8.410 1.00 78.50 91 THR A C 1
ATOM 705 O O . THR A 1 91 ? 11.591 -1.830 7.925 1.00 78.50 91 THR A O 1
ATOM 708 N N . ASN A 1 92 ? 10.074 -3.367 8.498 1.00 76.50 92 ASN A N 1
ATOM 709 C CA . ASN A 1 92 ? 10.787 -4.540 7.977 1.00 76.50 92 ASN A CA 1
ATOM 710 C C . ASN A 1 92 ? 10.533 -4.816 6.485 1.00 76.50 92 ASN A C 1
ATOM 712 O O . ASN A 1 92 ? 11.181 -5.692 5.924 1.00 76.50 92 ASN A O 1
ATOM 716 N N . GLY A 1 93 ? 9.567 -4.133 5.862 1.00 77.50 93 GLY A N 1
ATOM 717 C CA . GLY A 1 93 ? 9.167 -4.369 4.477 1.00 77.50 93 GLY A CA 1
ATOM 718 C C . GLY A 1 93 ? 8.446 -5.698 4.216 1.00 77.50 93 GLY A C 1
ATOM 719 O O . GLY A 1 93 ? 8.322 -6.091 3.059 1.00 77.50 93 GLY A O 1
ATOM 720 N N . GLU A 1 94 ? 7.971 -6.409 5.244 1.00 84.19 94 GLU A N 1
ATOM 721 C CA . GLU A 1 94 ? 7.276 -7.699 5.066 1.00 84.19 94 GLU A CA 1
ATOM 722 C C . GLU A 1 94 ? 5.769 -7.527 4.852 1.00 84.19 94 GLU A C 1
ATOM 724 O O . GLU A 1 94 ? 5.124 -8.337 4.171 1.00 84.19 94 GLU A O 1
ATOM 729 N N . MET A 1 95 ? 5.205 -6.465 5.429 1.00 89.25 95 MET A N 1
ATOM 730 C CA . MET A 1 95 ? 3.780 -6.166 5.379 1.00 89.25 95 MET A CA 1
ATOM 731 C C . MET A 1 95 ? 3.508 -4.708 5.014 1.00 89.25 95 MET A C 1
ATOM 733 O O . MET A 1 95 ? 4.294 -3.807 5.309 1.00 89.25 95 MET A O 1
ATOM 737 N N . VAL A 1 96 ? 2.344 -4.482 4.411 1.00 92.56 96 VAL A N 1
ATOM 738 C CA . VAL A 1 96 ? 1.753 -3.151 4.224 1.00 92.56 96 VAL A CA 1
ATOM 739 C C . VAL A 1 96 ? 0.341 -3.132 4.789 1.00 92.56 96 VAL A C 1
ATOM 741 O O . VAL A 1 96 ? -0.339 -4.159 4.819 1.00 92.56 96 VAL A O 1
ATOM 744 N N . CYS A 1 97 ? -0.109 -1.964 5.232 1.00 93.25 97 CYS A N 1
ATOM 745 C CA . CYS A 1 97 ? -1.493 -1.712 5.599 1.00 93.25 97 CYS A CA 1
ATOM 746 C C . CYS A 1 97 ? -2.101 -0.631 4.711 1.00 93.25 97 CYS A C 1
ATOM 748 O O . CYS A 1 97 ? -1.394 0.215 4.157 1.00 93.25 97 CYS A O 1
ATOM 750 N N . SER A 1 98 ? -3.421 -0.663 4.570 1.00 93.81 98 SER A N 1
ATOM 751 C CA . SER A 1 98 ? -4.149 0.289 3.740 1.00 93.81 98 SER A CA 1
ATOM 752 C C . SER A 1 98 ? -5.478 0.690 4.346 1.00 93.81 98 SER A C 1
ATOM 754 O O . SER A 1 98 ? -6.197 -0.164 4.851 1.00 93.81 98 SER A O 1
ATOM 756 N N . GLY A 1 99 ? -5.801 1.980 4.278 1.00 92.62 99 GLY A N 1
ATOM 757 C CA . GLY A 1 99 ? -7.085 2.545 4.694 1.00 92.62 99 GLY A CA 1
ATOM 758 C C . GLY A 1 99 ? -7.937 2.940 3.491 1.00 92.62 99 GLY A C 1
ATOM 759 O O . GLY A 1 99 ? -7.405 3.406 2.479 1.00 92.62 99 GLY A O 1
ATOM 760 N N . SER A 1 100 ? -9.252 2.748 3.591 1.00 94.06 100 SER A N 1
ATOM 761 C CA . SER A 1 100 ? -10.181 2.883 2.467 1.00 94.06 100 SER A CA 1
ATOM 762 C C . SER A 1 100 ? -11.508 3.550 2.847 1.00 94.06 100 SER A C 1
ATOM 764 O O . SER A 1 100 ? -11.915 3.614 4.013 1.00 94.06 100 SER A O 1
ATOM 766 N N . TRP A 1 101 ? -12.218 4.022 1.819 1.00 91.81 101 TRP A N 1
ATOM 767 C CA . TRP A 1 101 ? -13.599 4.512 1.895 1.00 91.81 101 TRP A CA 1
ATOM 768 C C . TRP A 1 101 ? -14.618 3.437 2.285 1.00 91.81 101 TRP A C 1
ATOM 770 O O . TRP A 1 101 ? -15.750 3.768 2.623 1.00 91.81 101 TRP A O 1
ATOM 780 N N . ASP A 1 102 ? -14.247 2.157 2.260 1.00 94.31 102 ASP A N 1
ATOM 781 C CA . ASP A 1 102 ? -15.086 1.065 2.775 1.00 94.31 102 ASP A CA 1
ATOM 782 C C . ASP A 1 102 ? -15.079 0.958 4.310 1.00 94.31 102 ASP A C 1
ATOM 784 O O . ASP A 1 102 ? -15.680 0.036 4.858 1.00 94.31 102 ASP A O 1
ATOM 788 N N . CYS A 1 103 ? -14.452 1.927 4.989 1.00 93.00 103 CYS A N 1
ATOM 789 C CA . CYS A 1 103 ? -14.346 2.026 6.445 1.00 93.00 103 CYS A CA 1
ATOM 790 C C . CYS A 1 103 ? -13.473 0.929 7.079 1.00 93.00 103 CYS A C 1
ATOM 792 O O . CYS A 1 103 ? -13.490 0.766 8.302 1.00 93.00 103 CYS A O 1
ATOM 794 N N . THR A 1 104 ? -12.700 0.183 6.281 1.00 94.00 104 THR A N 1
ATOM 795 C CA . THR A 1 104 ? -11.800 -0.858 6.785 1.00 94.00 104 THR A CA 1
ATOM 796 C C . THR A 1 104 ? -10.337 -0.487 6.614 1.00 94.00 104 THR A C 1
ATOM 798 O O . THR A 1 104 ? -9.957 0.395 5.834 1.00 94.00 104 THR A O 1
ATOM 801 N N . ILE A 1 105 ? -9.503 -1.195 7.375 1.00 94.56 105 ILE A N 1
ATOM 802 C CA . ILE A 1 105 ? -8.059 -1.218 7.174 1.00 94.56 105 ILE A CA 1
ATOM 803 C C . ILE A 1 105 ? -7.669 -2.643 6.823 1.00 94.56 105 ILE A C 1
ATOM 805 O O . ILE A 1 105 ? -7.984 -3.564 7.575 1.00 94.56 105 ILE A O 1
ATOM 809 N N . ASN A 1 106 ? -6.968 -2.837 5.715 1.00 94.31 106 ASN A N 1
ATOM 810 C CA . ASN A 1 106 ? -6.511 -4.161 5.309 1.00 94.31 106 ASN A CA 1
ATOM 811 C C . ASN A 1 106 ? -5.007 -4.290 5.536 1.00 94.31 106 ASN A C 1
ATOM 813 O O . ASN A 1 106 ? -4.253 -3.353 5.275 1.00 94.31 106 ASN A O 1
ATOM 817 N N . LEU A 1 107 ? -4.579 -5.457 6.015 1.00 93.12 107 LEU A N 1
ATOM 818 C CA . LEU A 1 107 ? -3.178 -5.843 6.156 1.00 93.12 107 LEU A CA 1
ATOM 819 C C . LEU A 1 107 ? -2.815 -6.838 5.064 1.00 93.12 107 LEU A C 1
ATOM 821 O O . LEU A 1 107 ? -3.544 -7.801 4.822 1.00 93.12 107 LEU A O 1
ATOM 825 N N . TRP A 1 108 ? -1.661 -6.636 4.444 1.00 92.19 108 TRP A N 1
ATOM 826 C CA . TRP A 1 108 ? -1.218 -7.412 3.295 1.00 92.19 108 TRP A CA 1
ATOM 827 C C . TRP A 1 108 ? 0.198 -7.907 3.515 1.00 92.19 108 TRP A C 1
ATOM 829 O O . TRP A 1 108 ? 1.066 -7.150 3.953 1.00 92.19 108 TRP A O 1
ATOM 839 N N . ARG A 1 109 ? 0.442 -9.167 3.157 1.00 89.06 109 ARG A N 1
ATOM 840 C CA . ARG A 1 109 ? 1.791 -9.726 3.122 1.00 89.06 109 ARG A CA 1
ATOM 841 C C . ARG A 1 109 ? 2.400 -9.505 1.739 1.00 89.06 109 ARG A C 1
ATOM 843 O O . ARG A 1 109 ? 1.804 -9.844 0.713 1.00 89.06 109 ARG A O 1
ATOM 850 N N . ILE A 1 110 ? 3.597 -8.931 1.720 1.00 82.88 110 ILE A N 1
ATOM 851 C CA . ILE A 1 110 ? 4.292 -8.577 0.481 1.00 82.88 110 ILE A CA 1
ATOM 852 C C . ILE A 1 110 ? 4.920 -9.821 -0.157 1.00 82.88 110 ILE A C 1
ATOM 854 O O . ILE A 1 110 ? 4.744 -10.052 -1.353 1.00 82.88 110 ILE A O 1
ATOM 858 N N . ASN A 1 111 ? 5.557 -10.664 0.659 1.00 76.12 111 ASN A N 1
ATOM 859 C CA . ASN A 1 111 ? 6.207 -11.898 0.220 1.00 76.12 111 ASN A CA 1
ATOM 860 C C . ASN A 1 111 ? 5.352 -13.121 0.565 1.00 76.12 111 ASN A C 1
ATOM 862 O O . ASN A 1 111 ? 5.024 -13.346 1.730 1.00 76.12 111 ASN A O 1
ATOM 866 N N . ASP A 1 112 ? 5.030 -13.944 -0.428 1.00 58.25 112 ASP A N 1
ATOM 867 C CA . ASP A 1 112 ? 4.377 -15.228 -0.186 1.00 58.25 112 ASP A CA 1
ATOM 868 C C . ASP A 1 112 ? 5.455 -16.273 0.121 1.00 58.25 112 ASP A C 1
ATOM 870 O O . ASP A 1 112 ? 5.950 -16.959 -0.766 1.00 58.25 112 ASP A O 1
ATOM 874 N N . THR A 1 113 ? 5.819 -16.434 1.393 1.00 46.38 113 THR A N 1
ATOM 875 C CA . THR A 1 113 ? 6.624 -17.586 1.845 1.00 46.38 113 THR A CA 1
ATOM 876 C C . THR A 1 113 ? 5.896 -18.930 1.678 1.00 46.38 113 THR A C 1
ATOM 878 O O . THR A 1 113 ? 6.482 -19.978 1.921 1.00 46.38 113 THR A O 1
ATOM 881 N N . ASN A 1 114 ? 4.640 -18.933 1.215 1.00 38.81 114 ASN A N 1
ATOM 882 C CA . ASN A 1 114 ? 3.816 -20.134 1.052 1.00 38.81 114 ASN A CA 1
ATOM 883 C C . ASN A 1 114 ? 3.827 -20.744 -0.362 1.00 38.81 114 ASN A C 1
ATOM 885 O O . ASN A 1 114 ? 3.164 -21.757 -0.578 1.00 38.81 114 ASN A O 1
ATOM 889 N N . ALA A 1 115 ? 4.588 -20.196 -1.316 1.00 44.09 115 ALA A N 1
ATOM 890 C CA . ALA A 1 115 ? 4.702 -20.777 -2.659 1.00 44.09 115 ALA A CA 1
ATOM 891 C C . ALA A 1 115 ? 5.366 -22.175 -2.692 1.00 44.09 115 ALA A C 1
ATOM 893 O O . ALA A 1 115 ? 5.286 -22.856 -3.712 1.00 44.09 115 ALA A O 1
ATOM 894 N N . GLU A 1 116 ? 5.966 -22.650 -1.593 1.00 43.50 116 GLU A N 1
ATOM 895 C CA . GLU A 1 116 ? 6.539 -24.004 -1.539 1.00 43.50 116 GLU A CA 1
ATOM 896 C C . GLU A 1 116 ? 5.520 -25.127 -1.255 1.00 43.50 116 GLU A C 1
ATOM 898 O O . GLU A 1 116 ? 5.853 -26.290 -1.468 1.00 43.50 116 GLU A O 1
ATOM 903 N N . ASN A 1 117 ? 4.272 -24.833 -0.855 1.00 40.12 117 ASN A N 1
ATOM 904 C CA . ASN A 1 117 ? 3.315 -25.884 -0.455 1.00 40.12 117 ASN A CA 1
ATOM 905 C C . ASN A 1 117 ? 2.115 -26.119 -1.390 1.00 40.12 117 ASN A C 1
ATOM 907 O O . ASN A 1 117 ? 1.360 -27.055 -1.141 1.00 40.12 117 ASN A O 1
ATOM 911 N N . ASP A 1 118 ? 1.961 -25.370 -2.489 1.00 38.66 118 ASP A N 1
ATOM 912 C CA . ASP A 1 118 ? 0.815 -25.535 -3.412 1.00 38.66 118 ASP A CA 1
ATOM 913 C C . ASP A 1 118 ? 1.176 -26.157 -4.780 1.00 38.66 118 ASP A C 1
ATOM 915 O O . ASP A 1 118 ? 0.329 -26.326 -5.659 1.00 38.66 118 ASP A O 1
ATOM 919 N N . PHE A 1 119 ? 2.424 -26.611 -4.961 1.00 44.31 119 PHE A N 1
ATOM 920 C CA . PHE A 1 119 ? 2.858 -27.310 -6.184 1.00 44.31 119 PHE A CA 1
ATOM 921 C C . PHE A 1 119 ? 2.310 -28.743 -6.336 1.00 44.31 119 PHE A C 1
ATOM 923 O O . PHE A 1 119 ? 2.566 -29.406 -7.346 1.00 44.31 119 PHE A O 1
ATOM 930 N N . VAL A 1 120 ? 1.498 -29.228 -5.392 1.00 39.69 120 VAL A N 1
ATOM 931 C CA . VAL A 1 120 ? 0.832 -30.536 -5.474 1.00 39.69 120 VAL A CA 1
ATOM 932 C C . VAL A 1 120 ? -0.657 -30.357 -5.758 1.00 39.69 120 VAL A C 1
ATOM 934 O O . VAL A 1 120 ? -1.477 -30.813 -4.977 1.00 39.69 120 VAL A O 1
ATOM 937 N N . SER A 1 121 ? -1.032 -29.692 -6.860 1.00 40.47 121 SER A N 1
ATOM 938 C CA . SER A 1 121 ? -2.273 -29.966 -7.622 1.00 40.47 121 SER A CA 1
ATOM 939 C C . SER A 1 121 ? -2.471 -29.007 -8.802 1.00 40.47 121 SER A C 1
ATOM 941 O O . SER A 1 121 ? -3.313 -28.118 -8.751 1.00 40.47 121 SER A O 1
ATOM 943 N N . LYS A 1 122 ? -1.748 -29.232 -9.908 1.00 36.94 122 LYS A N 1
ATOM 944 C CA . LYS A 1 122 ? -2.281 -29.201 -11.295 1.00 36.94 122 LYS A CA 1
ATOM 945 C C . LYS A 1 122 ? -1.142 -29.432 -12.290 1.00 36.94 122 LYS A C 1
ATOM 947 O O . LYS A 1 122 ? -0.440 -28.522 -12.711 1.00 36.94 122 LYS A O 1
ATOM 952 N N . LYS A 1 123 ? -0.960 -30.696 -12.679 1.00 36.22 123 LYS A N 1
ATOM 953 C CA . LYS A 1 123 ? -0.040 -31.098 -13.748 1.00 36.22 123 LYS A CA 1
ATOM 954 C C . LYS A 1 123 ? -0.758 -31.061 -15.103 1.00 36.22 123 LYS A C 1
ATOM 956 O O . LYS A 1 123 ? -1.845 -31.619 -15.224 1.00 36.22 123 LYS A O 1
ATOM 961 N N . ARG A 1 124 ? -0.029 -30.550 -16.107 1.00 35.44 124 ARG A N 1
ATOM 962 C CA . ARG A 1 124 ? -0.234 -30.535 -17.577 1.00 35.44 124 ARG A CA 1
ATOM 963 C C . ARG A 1 124 ? -0.969 -29.310 -18.139 1.00 35.44 124 ARG A C 1
ATOM 965 O O . ARG A 1 124 ? -2.192 -29.311 -18.167 1.00 35.44 124 ARG A O 1
ATOM 972 N N . LYS A 1 125 ? -0.227 -28.416 -18.815 1.00 33.22 125 LYS A N 1
ATOM 973 C CA . LYS A 1 125 ? -0.029 -28.472 -20.282 1.00 33.22 125 LYS A CA 1
ATOM 974 C C . LYS A 1 125 ? 1.045 -27.469 -20.772 1.00 33.22 125 LYS A C 1
ATOM 976 O O . LYS A 1 125 ? 0.883 -26.284 -20.564 1.00 33.22 125 LYS A O 1
ATOM 981 N N . VAL A 1 126 ? 2.071 -28.027 -21.429 1.00 32.66 126 VAL A N 1
ATOM 982 C CA . VAL A 1 126 ? 2.890 -27.553 -22.575 1.00 32.66 126 VAL A CA 1
ATOM 983 C C . VAL A 1 126 ? 3.522 -26.146 -22.552 1.00 32.66 126 VAL A C 1
ATOM 985 O O . VAL A 1 126 ? 2.861 -25.133 -22.393 1.00 32.66 126 VAL A O 1
ATOM 988 N N . GLU A 1 127 ? 4.833 -26.167 -22.804 1.00 34.81 127 GLU A N 1
ATOM 989 C CA . GLU A 1 127 ? 5.810 -25.082 -22.930 1.00 34.81 127 GLU A CA 1
ATOM 990 C C . GLU A 1 127 ? 5.454 -23.990 -23.952 1.00 34.81 127 GLU A C 1
ATOM 992 O O . GLU A 1 127 ? 4.923 -24.277 -25.026 1.00 34.81 127 GLU A O 1
ATOM 997 N N . GLY A 1 128 ? 5.898 -22.761 -23.653 1.00 39.44 128 GLY A N 1
ATOM 998 C CA . GLY A 1 128 ? 6.194 -21.744 -24.664 1.00 39.44 128 GLY A CA 1
ATOM 999 C C . GLY A 1 128 ? 5.454 -20.414 -24.535 1.00 39.44 128 GLY A C 1
ATOM 1000 O O . GLY A 1 128 ? 4.780 -20.034 -25.482 1.00 39.44 128 GLY A O 1
ATOM 1001 N N . GLN A 1 129 ? 5.612 -19.692 -23.419 1.00 32.66 129 GLN A N 1
ATOM 1002 C CA . GLN A 1 129 ? 5.479 -18.226 -23.322 1.00 32.66 129 GLN A CA 1
ATOM 1003 C C . GLN A 1 129 ? 5.978 -17.783 -21.936 1.00 32.66 129 GLN A C 1
ATOM 1005 O O . GLN A 1 129 ? 5.584 -18.362 -20.928 1.00 32.66 129 GLN A O 1
ATOM 1010 N N . VAL A 1 130 ? 6.879 -16.795 -21.874 1.00 37.62 130 VAL A N 1
ATOM 1011 C CA . VAL A 1 130 ? 7.236 -16.124 -20.612 1.00 37.62 130 VAL A CA 1
ATOM 1012 C C . VAL A 1 130 ? 6.048 -15.236 -20.248 1.00 37.62 130 VAL A C 1
ATOM 1014 O O . VAL A 1 130 ? 5.984 -14.069 -20.623 1.00 37.62 130 VAL A O 1
ATOM 1017 N N . GLU A 1 131 ? 5.041 -15.831 -19.618 1.00 38.03 131 GLU A N 1
ATOM 1018 C CA . GLU A 1 131 ? 3.992 -15.084 -18.942 1.00 38.03 131 GLU A CA 1
ATOM 1019 C C . GLU A 1 131 ? 4.583 -14.594 -17.618 1.00 38.03 131 GLU A C 1
ATOM 1021 O O . GLU A 1 131 ? 4.751 -15.375 -16.682 1.00 38.03 131 GLU A O 1
ATOM 1026 N N . ASP A 1 132 ? 4.926 -13.304 -17.541 1.00 43.44 132 ASP A N 1
ATOM 1027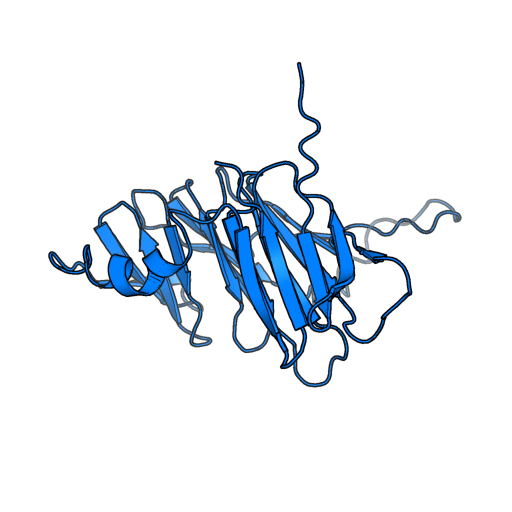 C CA . ASP A 1 132 ? 5.090 -12.607 -16.262 1.00 43.44 132 ASP A CA 1
ATOM 1028 C C . ASP A 1 132 ? 3.742 -12.684 -15.531 1.00 43.44 132 ASP A C 1
ATOM 1030 O O . ASP A 1 132 ? 2.862 -11.834 -15.700 1.00 43.44 132 ASP A O 1
ATOM 1034 N N . SER A 1 133 ? 3.534 -13.764 -14.777 1.00 56.25 133 SER A N 1
ATOM 1035 C CA . SER A 1 133 ? 2.312 -14.004 -14.025 1.00 56.25 133 SER A CA 1
ATOM 1036 C C . SER A 1 133 ? 2.233 -12.975 -12.902 1.00 56.25 133 SER A C 1
ATOM 1038 O O . SER A 1 133 ? 2.855 -13.124 -11.850 1.00 56.25 133 SER A O 1
ATOM 1040 N N . GLN A 1 134 ? 1.498 -11.895 -13.147 1.00 66.94 134 GLN A N 1
ATOM 1041 C CA . GLN A 1 134 ? 1.193 -10.885 -12.147 1.00 66.94 134 GLN A CA 1
ATOM 1042 C C . GLN A 1 134 ? 0.498 -11.552 -10.956 1.00 66.94 134 GLN A C 1
ATOM 1044 O O . GLN A 1 134 ? -0.576 -12.133 -11.106 1.00 66.94 134 GLN A O 1
ATOM 1049 N N . LEU A 1 135 ? 1.122 -11.484 -9.779 1.00 80.00 135 LEU A N 1
ATOM 1050 C CA . LEU A 1 135 ? 0.586 -12.113 -8.578 1.00 80.00 135 LEU A CA 1
ATOM 1051 C C . LEU A 1 135 ? -0.605 -11.300 -8.066 1.00 80.00 135 LEU A C 1
ATOM 1053 O O . LEU A 1 135 ? -0.536 -10.073 -7.970 1.00 80.00 135 LEU A O 1
ATOM 1057 N N . GLU A 1 136 ? -1.690 -11.971 -7.698 1.00 83.62 136 GLU A N 1
ATOM 1058 C CA . GLU A 1 136 ? -2.780 -11.345 -6.953 1.00 83.62 136 GLU A CA 1
ATOM 1059 C C . GLU A 1 136 ? -2.643 -11.702 -5.470 1.00 83.62 136 GLU A C 1
ATOM 1061 O O . GLU A 1 136 ? -2.361 -12.845 -5.118 1.00 83.62 136 GLU A O 1
ATOM 1066 N N . GLY A 1 137 ? -2.772 -10.705 -4.596 1.00 79.44 137 GLY A N 1
ATOM 1067 C CA . GLY A 1 137 ? -2.743 -10.888 -3.150 1.00 79.44 137 GLY A CA 1
ATOM 1068 C C . GLY A 1 137 ? -4.068 -10.493 -2.516 1.00 79.44 137 GLY A C 1
ATOM 1069 O O . GLY A 1 137 ? -4.652 -9.466 -2.865 1.00 79.44 137 GLY A O 1
ATOM 1070 N N . GLU A 1 138 ? -4.506 -11.294 -1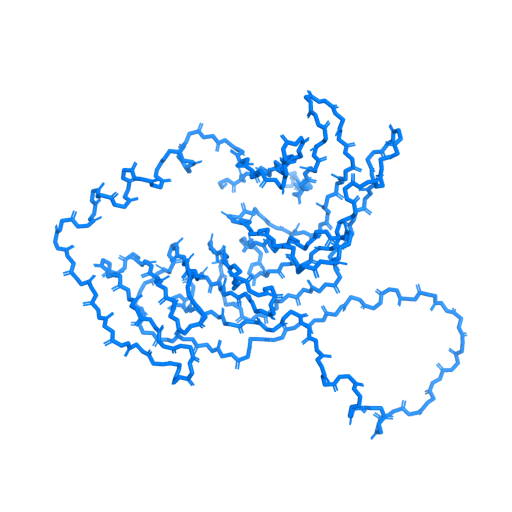.553 1.00 83.69 138 GLU A N 1
ATOM 1071 C CA . GLU A 1 138 ? -5.666 -11.005 -0.715 1.00 83.69 138 GLU A CA 1
ATOM 1072 C C . GLU A 1 138 ? -5.234 -10.420 0.634 1.00 83.69 138 GLU A C 1
ATOM 1074 O O . GLU A 1 138 ? -4.078 -10.539 1.058 1.00 83.69 138 GLU A O 1
ATOM 1079 N N . ALA A 1 139 ? -6.168 -9.753 1.310 1.00 85.44 139 ALA A N 1
ATOM 1080 C CA . ALA A 1 139 ? -5.916 -9.202 2.631 1.00 85.44 139 ALA A CA 1
ATOM 1081 C C . ALA A 1 139 ? -5.741 -10.351 3.631 1.00 85.44 139 ALA A C 1
ATOM 1083 O O . ALA A 1 139 ? -6.629 -11.186 3.785 1.00 85.44 139 ALA A O 1
ATOM 1084 N N . PHE A 1 140 ? -4.611 -10.369 4.338 1.00 85.38 140 PHE A N 1
ATOM 1085 C CA . PHE A 1 140 ? -4.344 -11.341 5.399 1.00 85.38 140 PHE A CA 1
ATOM 1086 C C . PHE A 1 140 ? -5.303 -11.139 6.577 1.00 85.38 140 PHE A C 1
ATOM 1088 O O . PHE A 1 140 ? -5.887 -12.092 7.084 1.00 85.38 140 PHE A O 1
ATOM 1095 N N . THR A 1 141 ? -5.491 -9.877 6.966 1.00 88.69 141 THR A N 1
ATOM 1096 C CA . THR A 1 141 ? -6.403 -9.473 8.037 1.00 88.69 141 THR A CA 1
ATOM 1097 C C . THR A 1 141 ? -7.102 -8.186 7.633 1.00 88.69 141 THR A C 1
ATOM 1099 O O . THR A 1 141 ? -6.492 -7.297 7.040 1.00 88.69 141 THR A O 1
ATOM 1102 N N . THR A 1 142 ? -8.381 -8.073 7.983 1.00 91.44 142 THR A N 1
ATOM 1103 C CA . THR A 1 142 ? -9.156 -6.837 7.846 1.00 91.44 142 THR A CA 1
ATOM 1104 C C . THR A 1 142 ? -9.536 -6.334 9.231 1.00 91.44 142 THR A C 1
ATOM 1106 O O . THR A 1 142 ? -10.205 -7.035 9.988 1.00 91.44 142 THR A O 1
ATOM 1109 N N . LEU A 1 143 ? -9.112 -5.120 9.558 1.00 90.69 143 LEU A N 1
ATOM 1110 C CA . LEU A 1 143 ? -9.465 -4.432 10.789 1.00 90.69 143 LEU A CA 1
ATOM 1111 C C . LEU A 1 143 ? -10.742 -3.630 10.540 1.00 90.69 143 LEU A C 1
ATOM 1113 O O . LEU A 1 143 ? -10.804 -2.780 9.646 1.00 90.69 143 LEU A O 1
ATOM 1117 N N . VAL A 1 144 ? -11.767 -3.923 11.334 1.00 91.38 144 VAL A N 1
ATOM 1118 C CA . VAL A 1 144 ? -13.091 -3.304 11.237 1.00 91.38 144 VAL A CA 1
ATOM 1119 C C . VAL A 1 144 ? -13.401 -2.614 12.557 1.00 91.38 144 VAL A C 1
ATOM 1121 O O . VAL A 1 144 ? -13.210 -3.188 13.627 1.00 91.38 144 VAL A O 1
ATOM 1124 N N . GLY A 1 145 ? -13.888 -1.378 12.486 1.00 88.12 145 GLY A N 1
ATOM 1125 C CA . GLY A 1 145 ? -14.320 -0.635 13.671 1.00 88.12 145 GLY A CA 1
ATOM 1126 C C . GLY A 1 145 ? -14.597 0.840 13.414 1.00 88.12 145 GLY A C 1
ATOM 1127 O O . GLY A 1 145 ? -15.402 1.430 14.129 1.00 88.12 145 GLY A O 1
ATOM 1128 N N . HIS A 1 146 ? -13.998 1.433 12.381 1.00 87.88 146 HIS A N 1
ATOM 1129 C CA . HIS A 1 146 ? -14.407 2.760 11.930 1.00 87.88 146 HIS A CA 1
ATOM 1130 C C . HIS A 1 146 ? -15.811 2.733 11.322 1.00 87.88 146 HIS A C 1
ATOM 1132 O O . HIS A 1 146 ? -16.208 1.758 10.686 1.00 87.88 146 HIS A O 1
ATOM 1138 N N . SER A 1 147 ? -16.559 3.817 11.528 1.00 90.06 147 SER A N 1
ATOM 1139 C CA . SER A 1 147 ? -17.921 3.967 10.987 1.00 90.06 147 SER A CA 1
ATOM 1140 C C . SER A 1 147 ? -17.982 4.799 9.703 1.00 90.06 147 SER A C 1
ATOM 1142 O O . SER A 1 147 ? -19.020 4.841 9.047 1.00 90.06 147 SER A O 1
ATOM 1144 N N . GLN A 1 148 ? -16.873 5.447 9.338 1.00 88.56 148 GLN A N 1
ATOM 1145 C CA . GLN A 1 148 ? -16.716 6.209 8.101 1.00 88.56 148 GLN A CA 1
ATOM 1146 C C . GLN A 1 148 ? -15.345 5.944 7.459 1.00 88.56 148 GLN A C 1
ATOM 1148 O O . GLN A 1 148 ? -14.506 5.227 8.012 1.00 88.56 148 GLN A O 1
ATOM 1153 N N . CYS A 1 149 ? -15.115 6.555 6.292 1.00 84.94 149 CYS A N 1
ATOM 1154 C CA . CYS A 1 149 ? -13.887 6.445 5.507 1.00 84.94 149 CYS A CA 1
ATOM 1155 C C . CYS A 1 149 ? -12.629 6.556 6.373 1.00 84.94 149 CYS A C 1
ATOM 1157 O O . CYS A 1 149 ? -12.479 7.505 7.145 1.00 84.94 149 CYS A O 1
ATOM 1159 N N . VAL A 1 150 ? -11.695 5.626 6.185 1.00 87.88 150 VAL A N 1
ATOM 1160 C CA . VAL A 1 150 ? -10.354 5.723 6.761 1.00 87.88 150 VAL A CA 1
ATOM 1161 C C . VAL A 1 150 ? -9.510 6.573 5.823 1.00 87.88 150 VAL A C 1
ATOM 1163 O O . VAL A 1 150 ? -9.201 6.160 4.708 1.00 87.88 150 VAL A O 1
ATOM 1166 N N . SER A 1 151 ? -9.183 7.789 6.251 1.00 81.19 151 SER A N 1
ATOM 1167 C CA . SER A 1 151 ? -8.469 8.767 5.425 1.00 81.19 151 SER A CA 1
ATOM 1168 C C . SER A 1 151 ? -6.958 8.578 5.461 1.00 81.19 151 SER A C 1
ATOM 1170 O O . SER A 1 151 ? -6.282 8.884 4.483 1.00 81.19 151 SER A O 1
ATOM 1172 N N . SER A 1 152 ? -6.419 8.078 6.574 1.00 82.94 152 SER A N 1
ATOM 1173 C CA . SER A 1 152 ? -4.980 7.917 6.761 1.00 82.94 152 SER A CA 1
ATOM 1174 C C . SER A 1 152 ? -4.663 6.714 7.636 1.00 82.94 152 SER A C 1
ATOM 1176 O O . SER A 1 152 ? -5.368 6.445 8.613 1.00 82.94 152 SER A O 1
ATOM 1178 N N . VAL A 1 153 ? -3.591 6.004 7.289 1.00 87.06 153 VAL A N 1
ATOM 1179 C CA . VAL A 1 153 ? -3.004 4.934 8.095 1.00 87.06 153 VAL A CA 1
ATOM 1180 C C . VAL A 1 153 ? -1.504 5.152 8.232 1.00 87.06 153 VAL A C 1
ATOM 1182 O O . VAL A 1 153 ? -0.838 5.581 7.292 1.00 87.06 153 VAL A O 1
ATOM 1185 N N . ILE A 1 154 ? -0.961 4.839 9.406 1.00 86.81 154 ILE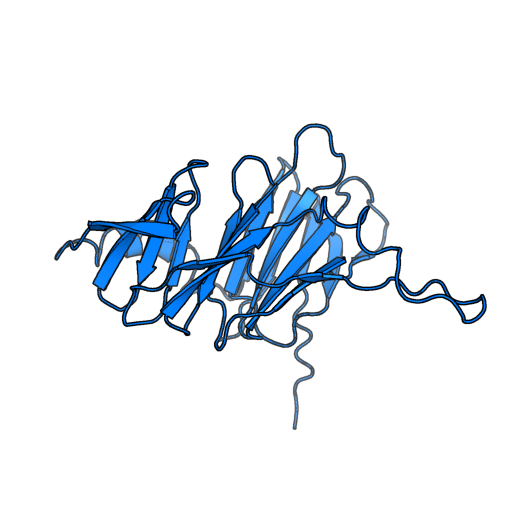 A N 1
ATOM 1186 C CA . ILE A 1 154 ? 0.481 4.829 9.654 1.00 86.81 154 ILE A CA 1
ATOM 1187 C C . ILE A 1 154 ? 0.877 3.549 10.384 1.00 86.81 154 ILE A C 1
ATOM 1189 O O . ILE A 1 154 ? 0.160 3.071 11.267 1.00 86.81 154 ILE A O 1
ATOM 1193 N N . TRP A 1 155 ? 2.052 3.019 10.040 1.00 87.62 155 TRP A N 1
ATOM 1194 C CA . TRP A 1 155 ? 2.604 1.810 10.649 1.00 87.62 155 TRP A CA 1
ATOM 1195 C C . TRP A 1 155 ? 4.021 2.047 11.201 1.00 87.62 155 TRP A C 1
ATOM 1197 O O . TRP A 1 155 ? 5.004 1.539 10.664 1.00 87.62 155 TRP A O 1
ATOM 1207 N N . PRO A 1 156 ? 4.157 2.842 12.278 1.00 78.94 156 PRO A N 1
ATOM 1208 C CA . PRO A 1 156 ? 5.466 3.232 12.796 1.00 78.94 156 PRO A CA 1
ATOM 1209 C C . PRO A 1 156 ? 6.194 2.104 13.546 1.00 78.94 156 PRO A C 1
ATOM 1211 O O . PRO A 1 156 ? 7.421 2.044 13.508 1.00 78.94 156 PRO A O 1
ATOM 1214 N N . GLN A 1 157 ? 5.469 1.222 14.245 1.00 79.25 157 GLN A N 1
ATOM 1215 C CA . GLN A 1 157 ? 6.039 0.097 15.002 1.00 79.25 157 GLN A CA 1
ATOM 1216 C C . GLN A 1 157 ? 5.437 -1.225 14.542 1.00 79.25 157 GLN A C 1
ATOM 1218 O O . GLN A 1 157 ? 4.277 -1.268 14.154 1.00 79.25 157 GLN A O 1
ATOM 1223 N N . ARG A 1 158 ? 6.181 -2.333 14.655 1.00 79.31 158 ARG A N 1
ATOM 1224 C CA . ARG A 1 158 ? 5.717 -3.642 14.165 1.00 79.31 158 ARG A CA 1
ATOM 1225 C C . ARG A 1 158 ? 4.370 -4.079 14.752 1.00 79.31 158 ARG A C 1
ATOM 1227 O O . AR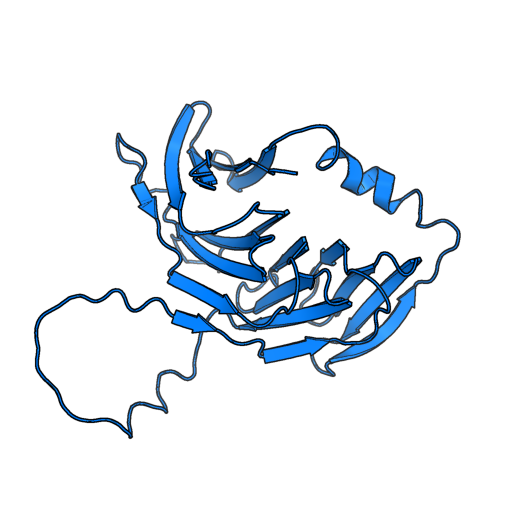G A 1 158 ? 3.573 -4.648 14.020 1.00 79.31 158 ARG A O 1
ATOM 1234 N N . GLU A 1 159 ? 4.119 -3.759 16.016 1.00 84.00 159 GLU A N 1
ATOM 1235 C CA . GLU A 1 159 ? 2.956 -4.224 16.784 1.00 84.00 159 GLU A CA 1
ATOM 1236 C C . GLU A 1 159 ? 1.715 -3.337 16.632 1.00 84.00 159 GLU A C 1
ATOM 1238 O O . GLU A 1 159 ? 0.606 -3.771 16.932 1.00 84.00 159 GLU A O 1
ATOM 1243 N N . SER A 1 160 ? 1.881 -2.071 16.232 1.00 86.31 160 SER A N 1
ATOM 1244 C CA . SER A 1 160 ? 0.824 -1.064 16.348 1.00 86.31 160 SER A CA 1
ATOM 1245 C C . SER A 1 160 ? 0.632 -0.252 15.076 1.00 86.31 160 SER A C 1
ATOM 1247 O O . SER A 1 160 ? 1.562 0.379 14.570 1.00 86.31 160 SER A O 1
ATOM 1249 N N . ILE A 1 161 ? -0.617 -0.207 14.618 1.00 88.38 161 ILE A N 1
ATOM 1250 C CA . ILE A 1 161 ? -1.067 0.627 13.502 1.00 88.38 161 ILE A CA 1
ATOM 1251 C C . ILE A 1 161 ? -1.956 1.728 14.052 1.00 88.38 161 ILE A C 1
ATOM 1253 O O . ILE A 1 161 ? -2.766 1.491 14.948 1.00 88.38 161 ILE A O 1
ATOM 1257 N N . TYR A 1 162 ? -1.839 2.925 13.490 1.00 87.69 162 TYR A N 1
ATOM 1258 C CA . TYR A 1 162 ? -2.762 4.014 13.782 1.00 87.69 162 TYR A CA 1
ATOM 1259 C C . TYR A 1 162 ? -3.547 4.368 12.533 1.00 87.69 162 TYR A C 1
ATOM 1261 O O . TYR A 1 162 ? -2.994 4.410 11.433 1.00 87.69 162 TYR A O 1
ATOM 1269 N N . SER A 1 163 ? -4.830 4.646 12.711 1.00 85.44 163 SER A N 1
ATOM 1270 C CA . SER A 1 163 ? -5.703 5.099 11.638 1.00 85.44 163 SER A CA 1
ATOM 1271 C C . SER A 1 163 ? -6.487 6.327 12.049 1.00 85.44 163 SER A C 1
ATOM 1273 O O . SER A 1 163 ? -6.888 6.456 13.205 1.00 85.44 163 SER A O 1
ATOM 1275 N N . ALA A 1 164 ? -6.729 7.203 11.082 1.00 86.31 164 ALA A N 1
ATOM 1276 C CA . ALA A 1 164 ? -7.629 8.336 11.211 1.00 86.31 164 ALA A CA 1
ATOM 1277 C C . ALA A 1 164 ? -8.817 8.151 10.265 1.00 86.31 164 ALA A C 1
ATOM 1279 O O . ALA A 1 164 ? -8.656 7.698 9.126 1.00 86.31 164 ALA A O 1
ATOM 1280 N N . SER A 1 165 ? -10.008 8.506 10.736 1.00 85.75 165 SER A N 1
ATOM 1281 C CA . SER A 1 165 ? -11.242 8.379 9.969 1.00 85.75 165 SER A CA 1
ATOM 1282 C C . SER A 1 165 ? -12.093 9.638 10.046 1.00 85.75 165 SER A C 1
ATOM 1284 O O . SER A 1 165 ? -12.004 10.444 10.974 1.00 85.75 165 SER A O 1
ATOM 1286 N N . TRP A 1 166 ? -12.959 9.773 9.048 1.00 82.38 166 TRP A N 1
ATOM 1287 C CA . TRP A 1 166 ? -14.016 10.776 8.990 1.00 82.38 166 TRP A CA 1
ATOM 1288 C C . TRP A 1 166 ? -15.085 10.596 10.077 1.00 82.38 166 TRP A C 1
ATOM 1290 O O . TRP A 1 166 ? -15.888 11.494 10.296 1.00 82.38 166 TRP A O 1
ATOM 1300 N N . ASP A 1 167 ? -15.058 9.492 10.828 1.00 82.06 167 ASP A N 1
ATOM 1301 C CA . ASP A 1 167 ? -15.891 9.303 12.019 1.00 82.06 167 ASP A CA 1
ATOM 1302 C C . ASP A 1 167 ? -15.412 10.100 13.246 1.00 82.06 167 ASP A C 1
ATOM 1304 O O . ASP A 1 167 ? -15.897 9.884 14.356 1.00 82.06 167 ASP A O 1
ATOM 1308 N N . HIS A 1 168 ? -14.468 11.024 13.042 1.00 79.06 168 HIS A N 1
ATOM 1309 C CA . HIS A 1 168 ? -13.856 11.867 14.066 1.00 79.06 168 HIS A CA 1
ATOM 1310 C C . HIS A 1 168 ? -13.073 11.084 15.131 1.00 79.06 168 HIS A C 1
ATOM 1312 O O . HIS A 1 168 ? -12.859 11.585 16.237 1.00 79.06 168 HIS A O 1
ATOM 1318 N N . SER A 1 169 ? -12.612 9.873 14.805 1.00 81.00 169 SER A N 1
ATOM 1319 C CA . SER A 1 169 ? -11.775 9.067 15.691 1.00 81.00 169 SER A CA 1
ATOM 1320 C C . SER A 1 169 ? -10.399 8.778 15.098 1.00 81.00 169 SER A C 1
ATOM 1322 O O . SER A 1 169 ? -10.221 8.613 13.886 1.00 81.00 169 SER A O 1
ATOM 1324 N N . ILE A 1 170 ? -9.414 8.685 15.992 1.00 86.06 170 ILE A N 1
ATOM 1325 C CA . ILE A 1 170 ? -8.148 8.016 15.718 1.00 86.06 170 ILE A CA 1
ATOM 1326 C C . ILE A 1 170 ? -8.143 6.709 16.494 1.00 86.06 170 ILE A C 1
ATOM 1328 O O . ILE A 1 170 ? -8.446 6.685 17.685 1.00 86.06 170 ILE A O 1
ATOM 1332 N N . ARG A 1 171 ? -7.786 5.616 15.829 1.00 85.25 171 ARG A N 1
ATOM 1333 C CA . ARG A 1 171 ? -7.768 4.283 16.428 1.00 85.25 171 ARG A CA 1
ATOM 1334 C C . ARG A 1 171 ? -6.356 3.730 16.421 1.00 85.25 171 ARG A C 1
ATOM 1336 O O . ARG A 1 171 ? -5.655 3.836 15.416 1.00 85.25 171 ARG A O 1
ATOM 1343 N N . LYS A 1 172 ? -5.949 3.137 17.543 1.00 88.88 172 LYS A N 1
ATOM 1344 C CA . LYS A 1 172 ? -4.745 2.307 17.630 1.00 88.88 172 LYS A CA 1
ATOM 1345 C C . LYS A 1 172 ? -5.159 0.845 17.532 1.00 88.88 172 LYS A C 1
ATOM 1347 O O . LYS A 1 172 ? -6.022 0.390 18.285 1.00 88.88 172 LYS A O 1
ATOM 1352 N N . TRP A 1 173 ? -4.513 0.116 16.642 1.00 88.62 173 TRP A N 1
ATOM 1353 C CA . TRP A 1 173 ? -4.764 -1.293 16.384 1.00 88.62 173 TRP A CA 1
ATOM 1354 C C . TRP A 1 173 ? -3.551 -2.112 16.772 1.00 88.62 173 TRP A C 1
ATOM 1356 O O . TRP A 1 173 ? -2.425 -1.734 16.452 1.00 88.62 173 TRP A O 1
ATOM 1366 N N . ASP A 1 174 ? -3.805 -3.234 17.428 1.00 86.69 174 ASP A N 1
ATOM 1367 C CA . ASP A 1 174 ? -2.815 -4.277 17.656 1.00 86.69 174 ASP A CA 1
ATOM 1368 C C . ASP A 1 174 ? -2.824 -5.224 16.454 1.00 86.69 174 ASP A C 1
ATOM 1370 O O . ASP A 1 174 ? -3.869 -5.768 16.081 1.00 86.69 174 ASP A O 1
ATOM 1374 N N . VAL A 1 175 ? -1.658 -5.378 15.831 1.00 81.38 175 VAL A N 1
ATOM 1375 C CA . VAL A 1 175 ? -1.467 -6.205 14.635 1.00 81.38 175 VAL A CA 1
ATOM 1376 C C . VAL A 1 175 ? -1.617 -7.696 14.945 1.00 81.38 175 VAL A C 1
ATOM 1378 O O . VAL A 1 175 ? -2.160 -8.424 14.115 1.00 81.38 175 VAL A O 1
ATOM 1381 N N . GLU A 1 176 ? -1.173 -8.157 16.116 1.00 77.62 176 GLU A N 1
ATOM 1382 C CA . GLU A 1 176 ? -1.217 -9.573 16.500 1.00 77.62 176 GLU A CA 1
ATOM 1383 C C . GLU A 1 176 ? -2.650 -10.021 16.780 1.00 77.62 176 GLU A C 1
ATOM 1385 O O . GLU A 1 176 ? -3.085 -11.087 16.345 1.00 77.62 176 GLU A O 1
ATOM 1390 N N . ASN A 1 177 ? -3.404 -9.176 17.482 1.00 72.19 177 ASN A N 1
ATOM 1391 C CA . ASN A 1 177 ? -4.765 -9.493 17.904 1.00 72.19 177 ASN A CA 1
ATOM 1392 C C . ASN A 1 177 ? -5.832 -9.062 16.888 1.00 72.19 177 ASN A C 1
ATOM 1394 O O . ASN A 1 177 ? -6.992 -9.462 17.010 1.00 72.19 177 ASN A O 1
ATOM 1398 N N . GLY A 1 178 ? -5.473 -8.213 15.918 1.00 70.06 178 GLY A N 1
ATOM 1399 C CA . GLY A 1 178 ? -6.397 -7.638 14.936 1.00 70.06 178 GLY A CA 1
ATOM 1400 C C . GLY A 1 178 ? -7.511 -6.792 15.562 1.00 70.06 178 GLY A C 1
ATOM 1401 O O . GLY A 1 178 ? -8.542 -6.547 14.934 1.00 70.06 178 GLY A O 1
ATOM 1402 N N . LYS A 1 179 ? -7.338 -6.377 16.820 1.00 73.94 179 LYS A N 1
ATOM 1403 C CA . LYS A 1 179 ? -8.338 -5.646 17.598 1.00 73.94 179 LYS A CA 1
ATOM 1404 C C . LYS A 1 179 ? -7.912 -4.205 17.798 1.00 73.94 179 LYS A C 1
ATOM 1406 O O . LYS A 1 179 ? -6.729 -3.873 17.880 1.00 73.94 179 LYS A O 1
ATOM 1411 N N . ASN A 1 180 ? -8.918 -3.349 17.909 1.00 74.62 180 ASN A N 1
ATOM 1412 C CA . ASN A 1 180 ? -8.721 -2.003 18.404 1.00 74.62 180 ASN A CA 1
ATOM 1413 C C . ASN A 1 180 ? -8.294 -2.063 19.879 1.00 74.62 180 ASN A C 1
ATOM 1415 O O . ASN A 1 180 ? -8.951 -2.724 20.685 1.00 74.62 180 ASN A O 1
ATOM 1419 N N . VAL A 1 181 ? -7.198 -1.379 20.203 1.00 77.25 181 VAL A N 1
ATOM 1420 C CA . VAL A 1 181 ? -6.671 -1.263 21.570 1.00 77.25 181 VAL A CA 1
ATOM 1421 C C . VAL A 1 181 ? -7.143 0.018 22.241 1.00 77.25 181 VAL A C 1
ATOM 1423 O O . VAL A 1 181 ? -7.396 0.029 23.444 1.00 77.25 181 VAL A O 1
ATOM 1426 N N . SER A 1 182 ? -7.224 1.114 21.489 1.00 73.12 182 SER A N 1
ATOM 1427 C CA . SER A 1 182 ? -7.632 2.402 22.035 1.00 73.12 182 SER A CA 1
ATOM 1428 C C . SER A 1 182 ? -8.223 3.314 20.970 1.00 73.12 182 SER A C 1
ATOM 1430 O O . SER A 1 182 ? -7.613 3.521 19.914 1.00 73.12 182 SER A O 1
ATOM 1432 N N . ASP A 1 183 ? -9.337 3.948 21.324 1.00 74.25 183 ASP A N 1
ATOM 1433 C CA . ASP A 1 183 ? -9.935 5.047 20.578 1.00 74.25 183 ASP A CA 1
ATOM 1434 C C . ASP A 1 183 ? -9.434 6.369 21.167 1.00 74.25 183 ASP A C 1
ATOM 1436 O O . ASP A 1 183 ? -9.776 6.761 22.283 1.00 74.25 183 ASP A O 1
ATOM 1440 N N . ILE A 1 184 ? -8.595 7.066 20.410 1.00 72.12 184 ILE A N 1
ATOM 1441 C CA . ILE A 1 184 ? -8.175 8.428 20.712 1.00 72.12 184 ILE A CA 1
ATOM 1442 C C . ILE A 1 184 ? -9.231 9.344 20.094 1.00 72.12 184 ILE A C 1
ATOM 1444 O O . ILE A 1 184 ? -9.135 9.778 18.945 1.00 72.12 184 ILE A O 1
ATOM 1448 N N . VAL A 1 185 ? -10.287 9.595 20.865 1.00 57.47 185 VAL A N 1
ATOM 1449 C CA . VAL A 1 185 ? -11.315 10.581 20.530 1.00 57.47 185 VAL A CA 1
ATOM 1450 C C . VAL A 1 185 ? -10.857 11.913 21.101 1.00 57.47 185 VAL A C 1
ATOM 1452 O O . VAL A 1 185 ? -10.772 12.078 22.316 1.00 57.47 185 VAL A O 1
ATOM 1455 N N . SER A 1 186 ? -10.542 12.876 20.244 1.00 48.03 186 SER A N 1
ATOM 1456 C CA . SER A 1 186 ? -10.241 14.230 20.701 1.00 48.03 186 SER A CA 1
ATOM 1457 C C . SER A 1 186 ? -11.102 15.233 19.967 1.00 48.03 186 SER A C 1
ATOM 1459 O O . SER A 1 186 ? -11.067 15.323 18.742 1.00 48.03 186 SER A O 1
ATOM 1461 N N . GLN A 1 187 ? -11.807 16.049 20.749 1.00 45.91 187 GLN A N 1
ATOM 1462 C CA . GLN A 1 187 ? -12.576 17.197 20.271 1.00 45.91 187 GLN A CA 1
ATOM 1463 C C . GLN A 1 187 ? -11.688 18.297 19.644 1.00 45.91 187 GLN A C 1
ATOM 1465 O O . GLN A 1 187 ? -12.217 19.246 19.081 1.00 45.91 187 GLN A O 1
ATOM 1470 N N . GLN A 1 188 ? -10.351 18.185 19.731 1.00 42.94 188 GLN A N 1
ATOM 1471 C CA . GLN A 1 188 ? -9.373 19.159 19.213 1.00 42.94 188 GLN A CA 1
ATOM 1472 C C . GLN A 1 188 ? -8.466 18.609 18.092 1.00 42.94 188 GLN A C 1
ATOM 1474 O O . GLN A 1 188 ? -7.701 19.361 17.488 1.00 42.94 188 GLN A O 1
ATOM 1479 N N . ILE A 1 189 ? -8.523 17.306 17.782 1.00 48.97 189 ILE A N 1
ATOM 1480 C CA . ILE A 1 189 ? -7.641 16.691 16.767 1.00 48.97 189 ILE A CA 1
ATOM 1481 C C . ILE A 1 189 ? -8.035 17.072 15.331 1.00 48.97 189 ILE A C 1
ATOM 1483 O O . ILE A 1 189 ? -7.210 16.963 14.423 1.00 48.97 189 ILE A O 1
ATOM 1487 N N . THR A 1 190 ? -9.229 17.638 15.135 1.00 45.66 190 THR A N 1
ATOM 1488 C CA . THR A 1 190 ? -9.682 18.209 13.856 1.00 45.66 190 THR A CA 1
ATOM 1489 C C . THR A 1 190 ? -8.799 19.338 13.327 1.00 45.66 190 THR A C 1
ATOM 1491 O O . THR A 1 190 ? -8.991 19.740 12.192 1.00 45.66 190 THR A O 1
ATOM 1494 N N . THR A 1 191 ? -7.841 19.862 14.096 1.00 36.81 191 THR A N 1
ATOM 1495 C CA . THR A 1 191 ? -6.970 20.959 13.632 1.00 36.81 191 THR A CA 1
ATOM 1496 C C . THR A 1 191 ? -5.498 20.550 13.540 1.00 36.81 191 THR A C 1
ATOM 1498 O O . THR A 1 191 ? -4.779 21.010 12.659 1.00 36.81 191 THR A O 1
ATOM 1501 N N . ILE A 1 192 ? -5.028 19.654 14.412 1.00 37.25 192 ILE A N 1
ATOM 1502 C CA . ILE A 1 192 ? -3.586 19.379 14.565 1.00 37.25 192 ILE A CA 1
ATOM 1503 C C . ILE A 1 192 ? -3.094 18.338 13.544 1.00 37.25 192 ILE A C 1
ATOM 1505 O O . ILE A 1 192 ? -1.985 18.459 13.028 1.00 37.25 192 ILE A O 1
ATOM 1509 N N . PHE A 1 193 ? -3.929 17.358 13.178 1.00 42.88 193 PHE A N 1
ATOM 1510 C CA . PHE A 1 193 ? -3.602 16.426 12.089 1.00 42.88 193 PHE A CA 1
ATOM 1511 C C . PHE A 1 193 ? -3.858 17.019 10.703 1.00 42.88 193 PHE A C 1
ATOM 1513 O O . PHE A 1 193 ? -3.131 16.694 9.768 1.00 42.88 193 PHE A O 1
ATOM 1520 N N . PHE A 1 194 ? -4.822 17.937 10.595 1.00 38.75 194 PHE A N 1
ATOM 1521 C CA . PHE A 1 194 ? -4.981 18.763 9.405 1.00 38.75 194 PHE A CA 1
ATOM 1522 C C . PHE A 1 194 ? -3.718 19.624 9.221 1.00 38.75 194 PHE A C 1
ATOM 1524 O O . PHE A 1 194 ? -3.031 19.464 8.231 1.00 38.75 194 PHE A O 1
ATOM 1531 N N . SER A 1 195 ? -3.223 20.336 10.235 1.00 33.06 195 SER A N 1
ATOM 1532 C CA . SER A 1 195 ? -2.007 21.164 10.105 1.00 33.06 195 SER A CA 1
ATOM 1533 C C . SER A 1 195 ? -0.701 20.435 9.717 1.00 33.06 195 SER A C 1
ATOM 1535 O O . SER A 1 195 ? 0.143 21.055 9.069 1.00 33.06 195 SER A O 1
ATOM 1537 N N . ILE A 1 196 ? -0.477 19.180 10.128 1.00 36.53 196 ILE A N 1
ATOM 1538 C CA . ILE A 1 196 ? 0.793 18.462 9.867 1.00 36.53 196 ILE A CA 1
ATOM 1539 C C . ILE A 1 196 ? 0.724 17.593 8.594 1.00 36.53 196 ILE A C 1
ATOM 1541 O O . ILE A 1 196 ? 1.764 17.262 8.027 1.00 36.53 196 ILE A O 1
ATOM 1545 N N . ILE A 1 197 ? -0.478 17.276 8.092 1.00 41.69 197 ILE A N 1
ATOM 1546 C CA . ILE A 1 197 ? -0.681 16.469 6.870 1.00 41.69 197 ILE A CA 1
ATOM 1547 C C . ILE A 1 197 ? -1.307 17.288 5.712 1.00 41.69 197 ILE A C 1
ATOM 1549 O O . ILE A 1 197 ? -1.155 16.916 4.549 1.00 41.69 197 ILE A O 1
ATOM 1553 N N . GLU A 1 198 ? -1.911 18.459 5.961 1.00 35.94 198 GLU A N 1
ATOM 1554 C CA . GLU A 1 198 ? -2.494 19.342 4.926 1.00 35.94 198 GLU A CA 1
ATOM 1555 C C . GLU A 1 198 ? -1.467 20.041 4.033 1.00 35.94 198 GLU A C 1
ATOM 1557 O O . GLU A 1 198 ? -1.853 20.588 3.001 1.00 35.94 198 GLU A O 1
ATOM 1562 N N . ILE A 1 199 ? -0.167 19.992 4.339 1.00 31.78 199 ILE A N 1
ATOM 1563 C CA . ILE A 1 199 ? 0.837 20.585 3.440 1.00 31.78 199 ILE A CA 1
ATOM 1564 C C . ILE A 1 199 ? 0.955 19.805 2.113 1.00 31.78 199 ILE A C 1
ATOM 1566 O O . ILE A 1 199 ? 1.476 20.352 1.145 1.00 31.78 199 ILE A O 1
ATOM 1570 N N . VAL A 1 200 ? 0.418 18.581 1.993 1.00 36.12 200 VAL A N 1
ATOM 1571 C CA . VAL A 1 200 ? 0.583 17.792 0.754 1.00 36.12 200 VAL A CA 1
ATOM 1572 C C . VAL A 1 200 ? -0.681 17.672 -0.109 1.00 36.12 200 VAL A C 1
ATOM 1574 O O . VAL A 1 200 ? -0.545 17.498 -1.315 1.00 36.12 200 VAL A O 1
ATOM 1577 N N . CYS A 1 201 ? -1.903 17.811 0.422 1.00 36.50 201 CYS A N 1
ATOM 1578 C CA . CYS A 1 201 ? -3.065 17.234 -0.282 1.00 36.50 201 CYS A CA 1
ATOM 1579 C C . CYS A 1 201 ? -4.218 18.155 -0.717 1.00 36.50 201 CYS A C 1
ATOM 1581 O O . CYS A 1 201 ? -5.204 17.609 -1.199 1.00 36.50 201 CYS A O 1
ATOM 1583 N N . TYR A 1 202 ? -4.144 19.492 -0.638 1.00 34.47 202 TYR A N 1
ATOM 1584 C CA . TYR A 1 202 ? -5.279 20.313 -1.126 1.00 34.47 202 TYR A CA 1
ATOM 1585 C C . TYR A 1 202 ? -5.021 21.393 -2.178 1.00 34.47 202 TYR A C 1
ATOM 1587 O O . TYR A 1 202 ? -5.993 21.954 -2.672 1.00 34.47 202 TYR A O 1
ATOM 1595 N N . TRP A 1 203 ? -3.786 21.627 -2.633 1.00 33.31 203 TRP A N 1
ATOM 1596 C CA . TRP A 1 203 ? -3.552 22.575 -3.745 1.00 33.31 203 TRP A CA 1
ATOM 1597 C C . TRP A 1 203 ? -2.437 22.177 -4.719 1.00 33.31 203 TRP A C 1
ATOM 1599 O O . TRP A 1 203 ? -2.034 22.987 -5.550 1.00 33.31 203 TRP A O 1
ATOM 1609 N N . SER A 1 204 ? -1.954 20.933 -4.660 1.00 36.81 204 SER A N 1
ATOM 1610 C CA . SER A 1 204 ? -1.012 20.398 -5.645 1.00 36.81 204 SER A CA 1
ATOM 1611 C C . SER A 1 204 ? -1.620 19.171 -6.312 1.00 36.81 204 SER A C 1
ATOM 1613 O O . SER A 1 204 ? -2.016 18.223 -5.641 1.00 36.81 204 SER A O 1
ATOM 1615 N N . LEU A 1 205 ? -1.679 19.196 -7.644 1.00 50.44 205 LEU A N 1
ATOM 1616 C CA . LEU A 1 205 ? -2.091 18.077 -8.500 1.00 50.44 205 LEU A CA 1
ATOM 1617 C C . LEU A 1 205 ? -1.099 16.899 -8.457 1.00 50.44 205 LEU A C 1
ATOM 1619 O O . LEU A 1 205 ? -1.311 15.897 -9.136 1.00 50.44 205 LEU A O 1
ATOM 1623 N N . GLU A 1 206 ? -0.021 17.007 -7.677 1.00 51.12 206 GLU A N 1
ATOM 1624 C CA . GLU A 1 206 ? 1.063 16.032 -7.609 1.00 51.12 206 GLU A CA 1
ATOM 1625 C C . GLU A 1 206 ? 1.556 15.838 -6.168 1.00 51.12 206 GLU A C 1
ATOM 1627 O O . GLU A 1 206 ? 1.712 16.813 -5.425 1.00 51.12 206 GLU A O 1
ATOM 1632 N N . PHE A 1 207 ? 1.849 14.589 -5.793 1.00 62.19 207 PHE A N 1
ATOM 1633 C CA . PHE A 1 207 ? 2.605 14.259 -4.582 1.00 62.19 207 PHE A CA 1
ATOM 1634 C C . PHE A 1 207 ? 4.050 13.888 -4.935 1.00 62.19 207 PHE A C 1
ATOM 1636 O O . PHE A 1 207 ? 4.308 13.272 -5.972 1.00 62.19 207 PHE A O 1
ATOM 1643 N N . VAL A 1 208 ? 4.991 14.228 -4.047 1.00 57.41 208 VAL A N 1
ATOM 1644 C CA . VAL A 1 208 ? 6.427 13.943 -4.192 1.00 57.41 208 VAL A CA 1
ATOM 1645 C C . VAL A 1 208 ? 6.906 13.134 -2.990 1.00 57.41 208 VAL A C 1
ATOM 1647 O O . VAL A 1 208 ? 6.768 13.576 -1.852 1.00 57.41 208 VAL A O 1
ATOM 1650 N N . VAL A 1 209 ? 7.497 11.963 -3.233 1.00 66.69 209 VAL A N 1
ATOM 1651 C CA . VAL A 1 209 ? 8.078 11.104 -2.189 1.00 66.69 209 VAL A CA 1
ATOM 1652 C C . VAL A 1 209 ? 9.550 10.843 -2.470 1.00 66.69 209 VAL A C 1
ATOM 1654 O O . VAL A 1 209 ? 9.918 10.413 -3.558 1.00 66.69 209 VAL A O 1
ATOM 1657 N N . LYS A 1 210 ? 10.410 11.100 -1.483 1.00 61.56 210 LYS A N 1
ATOM 1658 C CA . LYS A 1 210 ? 11.856 10.879 -1.588 1.00 61.56 210 LYS A CA 1
ATOM 1659 C C . LYS A 1 210 ? 12.182 9.396 -1.371 1.00 61.56 210 LYS A C 1
ATOM 1661 O O . LYS A 1 210 ? 11.854 8.856 -0.321 1.00 61.56 210 LYS A O 1
ATOM 1666 N N . LEU A 1 211 ? 12.825 8.756 -2.352 1.00 60.66 211 LEU A N 1
ATOM 1667 C CA . LEU A 1 211 ? 13.292 7.361 -2.278 1.00 60.66 211 LEU A CA 1
ATOM 1668 C C . LEU A 1 211 ? 14.721 7.277 -1.716 1.00 60.66 211 LEU A C 1
ATOM 1670 O O . LEU A 1 211 ? 15.030 6.384 -0.936 1.00 60.66 211 LEU A O 1
ATOM 1674 N N . SER A 1 212 ? 15.593 8.214 -2.101 1.00 62.69 212 SER A N 1
ATOM 1675 C CA . SER A 1 212 ? 16.975 8.335 -1.611 1.00 62.69 212 SER A CA 1
ATOM 1676 C C . SER A 1 212 ? 17.468 9.781 -1.754 1.00 62.69 212 SER A C 1
ATOM 1678 O O . SER A 1 212 ? 16.695 10.653 -2.154 1.00 62.69 212 SER A O 1
ATOM 1680 N N . CYS A 1 213 ? 18.733 10.070 -1.415 1.00 58.44 213 CYS A N 1
ATOM 1681 C CA . CYS A 1 213 ? 19.317 11.416 -1.517 1.00 58.44 213 CYS A CA 1
ATOM 1682 C C . CYS A 1 213 ? 19.034 12.100 -2.861 1.00 58.44 213 CYS A C 1
ATOM 1684 O O . CYS A 1 213 ? 18.684 13.281 -2.851 1.00 58.44 213 CYS A O 1
ATOM 1686 N N . ASP A 1 214 ? 19.058 11.328 -3.950 1.00 62.00 214 ASP A N 1
ATOM 1687 C CA . ASP A 1 214 ? 18.965 11.829 -5.321 1.00 62.00 214 ASP A CA 1
ATOM 1688 C C . ASP A 1 214 ? 17.749 11.297 -6.087 1.00 62.00 214 ASP A C 1
ATOM 1690 O O . ASP A 1 214 ? 17.678 11.472 -7.299 1.00 62.00 214 ASP A O 1
ATOM 1694 N N . ILE A 1 215 ? 16.809 10.605 -5.435 1.00 65.50 215 ILE A N 1
ATOM 1695 C CA . ILE A 1 215 ? 15.713 9.930 -6.140 1.00 65.50 215 ILE A CA 1
ATOM 1696 C C . ILE A 1 215 ? 14.371 10.310 -5.538 1.00 65.50 215 ILE A C 1
ATOM 1698 O O . ILE A 1 215 ? 14.167 10.197 -4.328 1.00 65.50 215 ILE A O 1
ATOM 1702 N N . ILE A 1 216 ? 13.447 10.728 -6.402 1.00 74.56 216 ILE A N 1
ATOM 1703 C CA . ILE A 1 216 ? 12.085 11.110 -6.035 1.00 74.56 216 ILE A CA 1
ATOM 1704 C C . ILE A 1 216 ? 11.061 10.380 -6.903 1.00 74.56 216 ILE A C 1
ATOM 1706 O O . ILE A 1 216 ? 11.270 10.135 -8.090 1.00 74.56 216 ILE A O 1
ATOM 1710 N N . LEU A 1 217 ? 9.932 10.046 -6.301 1.00 68.31 217 LEU A N 1
ATOM 1711 C CA . LEU A 1 217 ? 8.751 9.524 -6.962 1.00 68.31 217 LEU A CA 1
ATOM 1712 C C . LEU A 1 217 ? 7.706 10.631 -7.019 1.00 68.31 217 LEU A C 1
ATOM 1714 O O . LEU A 1 217 ? 7.366 11.209 -5.986 1.00 68.31 217 LEU A O 1
ATOM 1718 N N . VAL A 1 218 ? 7.201 10.904 -8.218 1.00 68.38 218 VAL A N 1
ATOM 1719 C CA . VAL A 1 218 ? 6.158 11.905 -8.453 1.00 68.38 218 VAL A CA 1
ATOM 1720 C C . VAL A 1 218 ? 4.935 11.212 -9.045 1.00 68.38 218 VAL A C 1
ATOM 1722 O O . VAL A 1 218 ? 5.048 10.454 -10.017 1.00 68.38 218 VAL A O 1
ATOM 1725 N N . GLY A 1 219 ? 3.773 11.449 -8.441 1.00 56.38 219 GLY A N 1
ATOM 1726 C CA . GLY A 1 219 ? 2.488 10.916 -8.890 1.00 56.38 219 GLY A CA 1
ATOM 1727 C C . GLY A 1 219 ? 1.439 12.013 -8.991 1.00 56.38 219 GLY A C 1
ATOM 1728 O O . GLY A 1 219 ? 1.398 12.893 -8.137 1.00 56.38 219 GLY A O 1
ATOM 1729 N N . ALA A 1 220 ? 0.595 11.954 -10.023 1.00 49.53 220 ALA A N 1
ATOM 1730 C CA . ALA A 1 220 ? -0.511 12.889 -10.203 1.00 49.53 220 ALA A CA 1
ATOM 1731 C C . ALA A 1 220 ? -1.776 12.393 -9.477 1.00 49.53 220 ALA A C 1
ATOM 1733 O O . ALA A 1 220 ? -2.204 11.252 -9.681 1.00 49.53 220 ALA A O 1
ATOM 1734 N N . LEU A 1 221 ? -2.394 13.258 -8.667 1.00 44.81 221 LEU A N 1
ATOM 1735 C CA . LEU A 1 221 ? -3.748 13.055 -8.150 1.00 44.81 221 LEU A CA 1
ATOM 1736 C C . LEU A 1 221 ? -4.734 13.630 -9.173 1.00 44.81 221 LEU A C 1
ATOM 1738 O O . LEU A 1 221 ? -4.719 14.829 -9.443 1.00 44.81 221 LEU A O 1
ATOM 1742 N N . LEU A 1 222 ? -5.631 12.803 -9.711 1.00 39.84 222 LEU A N 1
ATOM 1743 C CA . LEU A 1 222 ? -6.850 13.321 -10.332 1.00 39.84 222 LEU A CA 1
ATOM 1744 C C . LEU A 1 222 ? -7.982 13.283 -9.302 1.00 39.84 222 LEU A C 1
ATOM 1746 O O . LEU A 1 222 ? -8.300 12.214 -8.767 1.00 39.84 222 LEU A O 1
ATOM 1750 N N . CYS A 1 223 ? -8.538 14.461 -8.998 1.00 36.66 223 CYS A N 1
ATOM 1751 C CA . CYS A 1 223 ? -9.783 14.625 -8.244 1.00 36.66 223 CYS A CA 1
ATOM 1752 C C . CYS A 1 223 ? -10.947 13.955 -8.972 1.00 36.66 223 CYS A C 1
ATOM 1754 O O . CYS A 1 223 ? -11.116 14.225 -10.180 1.00 36.66 223 CYS A O 1
#

Foldseek 3Di:
DDDPPFFWKFKDFFPDQGAAIEGDDPAFWQEKEWADQPPDQWIWIWTFFQSQKIFIWTHRPVNGDNDHHYTYGLEIEHDGPGGWHEKEAAHNRQKIWTWFQSQKIFIWGPDDPPPVPPPPDDDDDDDDDPPSPRHYTYGPAIQHDGPGGFNYKYHHHPQWIWTDGPSQWIFIAGPVVSYTPDIPRDPPVVPVCCVVVVVAPDPDQWGWDDNDPGMIMIGGGDD

Secondary structure (DSSP, 8-state):
-------EEEEEETTTEEEEEEE--SS-EEEEEEE--TT-SSEEEEEEETTSEEEEEEE-TT---SS-EEEPPSEEEE--SS-EEEEEE-TTSSEEEEEETTSEEEEEESS-TTTTSS-SS------------PEEE--SEEEE--SS-EEEEEEEETTEEEEEETTS-EEEEETTT-SEEEEE--TTHHHHHHHHHHHHHSS-SEEEEEEETTEEEEEEPP-

Solvent-accessible surface area (backbone atoms only — not comparable to full-atom values): 12551 Å² total; per-residue (Å²): 143,89,74,90,72,79,50,51,32,38,34,29,43,60,98,76,43,53,30,32,32,42,50,76,56,86,37,37,45,57,27,66,27,77,44,59,46,88,95,50,84,45,39,37,37,40,39,15,12,50,64,21,36,34,38,33,32,77,41,52,82,83,64,69,51,102,55,56,44,79,43,63,50,56,32,40,37,49,74,57,88,30,34,26,33,14,34,23,49,34,86,73,49,52,36,36,39,35,11,13,57,62,19,35,34,38,31,33,67,69,68,76,86,61,71,82,75,66,81,85,76,84,87,88,81,86,88,91,75,93,71,84,74,61,39,77,40,61,57,75,44,74,39,76,78,57,88,28,33,19,61,36,40,45,33,87,47,92,56,42,36,41,37,36,31,76,63,63,38,33,38,34,31,34,63,89,75,59,37,79,75,45,76,54,69,48,101,66,50,84,53,58,56,45,67,75,55,52,85,56,74,79,88,52,61,50,49,79,46,78,77,50,101,53,28,38,37,42,37,55,47,63,132